Protein AF-A0A8S2UU49-F1 (afdb_monomer_lite)

Organism: NCBI:txid392030

pLDDT: mean 76.0, std 19.34, range [29.19, 94.25]

Structure (mmCIF, N/CA/C/O backbone):
data_AF-A0A8S2UU49-F1
#
_entry.id   AF-A0A8S2UU49-F1
#
loop_
_atom_site.group_PDB
_atom_site.id
_atom_site.type_symbol
_atom_site.label_atom_id
_atom_site.label_alt_id
_atom_site.label_comp_id
_atom_site.label_asym_id
_atom_site.label_entity_id
_atom_site.label_seq_id
_atom_site.pdbx_PDB_ins_code
_atom_site.Cartn_x
_atom_site.Cartn_y
_atom_site.Cartn_z
_atom_site.occupancy
_atom_site.B_iso_or_equiv
_atom_site.auth_seq_id
_atom_site.auth_comp_id
_atom_site.auth_asym_id
_atom_site.auth_atom_id
_atom_site.pdbx_PDB_model_num
ATOM 1 N N . MET A 1 1 ? 30.522 -13.778 -22.007 1.00 51.50 1 MET A N 1
ATOM 2 C CA . MET A 1 1 ? 29.209 -13.663 -21.330 1.00 51.50 1 MET A CA 1
ATOM 3 C C . MET A 1 1 ? 28.031 -14.201 -22.145 1.00 51.50 1 MET A C 1
ATOM 5 O O . MET A 1 1 ? 26.943 -14.249 -21.598 1.00 51.50 1 MET A O 1
ATOM 9 N N . LYS A 1 2 ? 28.196 -14.617 -23.411 1.00 63.28 2 LYS A N 1
ATOM 10 C CA . LYS A 1 2 ? 27.135 -15.301 -24.163 1.00 63.28 2 LYS A CA 1
ATOM 11 C C . LYS A 1 2 ? 27.468 -16.785 -24.223 1.00 63.28 2 LYS A C 1
ATOM 13 O O . LYS A 1 2 ? 28.429 -17.139 -24.900 1.00 63.28 2 LYS A O 1
ATOM 18 N N . ASN A 1 3 ? 26.745 -17.623 -23.494 1.00 71.38 3 ASN A N 1
ATOM 19 C CA . ASN A 1 3 ? 26.887 -19.067 -23.614 1.00 71.38 3 ASN A CA 1
ATOM 20 C C . ASN A 1 3 ? 25.509 -19.690 -23.842 1.00 71.38 3 ASN A C 1
ATOM 22 O O . ASN A 1 3 ? 24.562 -19.441 -23.097 1.00 71.38 3 ASN A O 1
ATOM 26 N N . ALA A 1 4 ? 25.409 -20.521 -24.878 1.00 68.94 4 ALA A N 1
ATOM 27 C CA . ALA A 1 4 ? 24.207 -21.298 -25.156 1.00 68.94 4 ALA A CA 1
ATOM 28 C C . ALA A 1 4 ? 23.895 -22.302 -24.028 1.00 68.94 4 ALA A C 1
ATOM 30 O O . ALA A 1 4 ? 22.755 -22.731 -23.892 1.00 68.94 4 ALA A O 1
ATOM 31 N N . GLN A 1 5 ? 24.882 -22.643 -23.191 1.00 70.62 5 GLN A N 1
ATOM 32 C CA . GLN A 1 5 ? 24.696 -23.488 -22.008 1.00 70.62 5 GLN A CA 1
ATOM 33 C C . GLN A 1 5 ? 23.957 -22.772 -20.860 1.00 70.62 5 GLN A C 1
ATOM 35 O O . GLN A 1 5 ? 23.408 -23.441 -19.991 1.00 70.62 5 GLN A O 1
ATOM 40 N N . ASP A 1 6 ? 23.861 -21.435 -20.878 1.00 81.94 6 ASP A N 1
ATOM 41 C CA . ASP A 1 6 ? 23.194 -20.653 -19.820 1.00 81.94 6 ASP A CA 1
ATOM 42 C C . ASP A 1 6 ? 21.673 -20.515 -20.039 1.00 81.94 6 ASP A C 1
ATOM 44 O O . ASP A 1 6 ? 20.982 -19.822 -19.291 1.00 81.94 6 ASP A O 1
ATOM 48 N N . VAL A 1 7 ? 21.126 -21.192 -21.054 1.00 84.50 7 VAL A N 1
ATOM 49 C CA . VAL A 1 7 ? 19.685 -21.213 -21.353 1.00 84.50 7 VAL A CA 1
ATOM 50 C C . VAL A 1 7 ? 18.862 -21.664 -20.142 1.00 84.50 7 VAL A C 1
ATOM 52 O O . VAL A 1 7 ? 17.838 -21.064 -19.817 1.00 84.50 7 VAL A O 1
ATOM 55 N N . ASP A 1 8 ? 19.325 -22.684 -19.427 1.00 85.81 8 ASP A N 1
ATOM 56 C CA . ASP A 1 8 ? 18.604 -23.183 -18.256 1.00 85.81 8 ASP A CA 1
ATOM 57 C C . ASP A 1 8 ? 18.642 -22.176 -17.099 1.00 85.81 8 ASP A C 1
ATOM 59 O O . ASP A 1 8 ? 17.693 -22.082 -16.319 1.00 85.81 8 ASP A O 1
ATOM 63 N N . GLN A 1 9 ? 19.701 -21.363 -17.013 1.00 87.56 9 GLN A N 1
ATOM 64 C CA . GLN A 1 9 ? 19.808 -20.310 -16.006 1.00 87.56 9 GLN A CA 1
ATOM 65 C C . GLN A 1 9 ? 18.816 -19.181 -16.282 1.00 87.56 9 GLN A C 1
ATOM 67 O O . GLN A 1 9 ? 18.115 -18.761 -15.362 1.00 87.56 9 GLN A O 1
ATOM 72 N N . ILE A 1 10 ? 18.702 -18.718 -17.533 1.00 87.38 10 ILE A N 1
ATOM 73 C CA . ILE A 1 10 ? 17.750 -17.649 -17.865 1.00 87.38 10 ILE A CA 1
ATOM 74 C C . ILE A 1 10 ? 16.299 -18.114 -17.688 1.00 87.38 10 ILE A C 1
ATOM 76 O O . ILE A 1 10 ? 15.476 -17.359 -17.173 1.00 87.38 10 ILE A O 1
ATOM 80 N N . ILE A 1 11 ? 15.996 -19.379 -18.006 1.00 87.81 11 ILE A N 1
ATOM 81 C CA . ILE A 1 11 ? 14.676 -19.976 -17.754 1.00 87.81 11 ILE A CA 1
ATOM 82 C C . ILE A 1 11 ? 14.407 -20.073 -16.250 1.00 87.81 11 ILE A C 1
ATOM 84 O O . ILE A 1 11 ? 13.308 -19.755 -15.796 1.00 87.81 11 ILE A O 1
ATOM 88 N N . ARG A 1 12 ? 15.405 -20.475 -15.453 1.00 88.25 12 ARG A N 1
ATOM 89 C CA . ARG A 1 12 ? 15.277 -20.520 -13.992 1.00 88.25 12 ARG A CA 1
ATOM 90 C C . ARG A 1 12 ? 14.992 -19.137 -13.410 1.00 88.25 12 ARG A C 1
ATOM 92 O O . ARG A 1 12 ? 14.134 -19.027 -12.541 1.00 88.25 12 ARG A O 1
ATOM 99 N N . VAL A 1 13 ? 15.675 -18.098 -13.893 1.00 87.69 13 VAL A N 1
ATOM 100 C CA . VAL A 1 13 ? 15.417 -16.710 -13.479 1.00 87.69 13 VAL A CA 1
ATOM 101 C C . VAL A 1 13 ? 14.004 -16.285 -13.872 1.00 87.69 13 VAL A C 1
ATOM 103 O O . VAL A 1 13 ? 13.291 -15.735 -13.041 1.00 87.69 13 VAL A O 1
ATOM 106 N N . ALA A 1 14 ? 13.569 -16.592 -15.094 1.00 87.94 14 ALA A N 1
ATOM 107 C CA . ALA A 1 14 ? 12.227 -16.264 -15.558 1.00 87.94 14 ALA A CA 1
ATOM 108 C C . ALA A 1 14 ? 11.123 -16.923 -14.719 1.00 87.94 14 ALA A C 1
ATOM 110 O O . ALA A 1 14 ? 10.167 -16.254 -14.345 1.00 87.94 14 ALA A O 1
ATOM 111 N N . ARG A 1 15 ? 11.288 -18.202 -14.356 1.00 87.75 15 ARG A N 1
ATOM 112 C CA . ARG A 1 15 ? 10.374 -18.919 -13.447 1.00 87.75 15 ARG A CA 1
ATOM 113 C C . ARG A 1 15 ? 10.438 -18.419 -12.003 1.00 87.75 15 ARG A C 1
ATOM 115 O O . ARG A 1 15 ? 9.498 -18.623 -11.246 1.00 87.75 15 ARG A O 1
ATOM 122 N N . GLY A 1 16 ? 11.553 -17.808 -11.610 1.00 86.25 16 GLY A N 1
ATOM 123 C CA . GLY A 1 16 ? 11.742 -17.243 -10.276 1.00 86.25 16 GLY A CA 1
ATOM 124 C C . GLY A 1 16 ? 10.978 -15.939 -10.041 1.00 86.25 16 GLY A C 1
ATOM 125 O O . GLY A 1 16 ? 10.843 -15.538 -8.889 1.00 86.25 16 GLY A O 1
ATOM 126 N N . VAL A 1 17 ? 10.479 -15.286 -11.098 1.00 84.56 17 VAL A N 1
ATOM 127 C CA . VAL A 1 17 ? 9.647 -14.080 -10.990 1.00 84.56 17 VAL A CA 1
ATOM 128 C C . VAL A 1 17 ? 8.178 -14.467 -11.220 1.00 84.56 17 VAL A C 1
ATOM 130 O O . VAL A 1 17 ? 7.821 -14.790 -12.355 1.00 84.56 17 VAL A O 1
ATOM 133 N N . PRO A 1 18 ? 7.324 -14.449 -10.177 1.00 81.75 18 PRO A N 1
ATOM 134 C CA . PRO A 1 18 ? 5.919 -14.841 -10.295 1.00 81.75 18 PRO A CA 1
ATOM 135 C C . PRO A 1 18 ? 5.168 -13.974 -11.308 1.00 81.75 18 PRO A C 1
ATOM 137 O O . PRO A 1 18 ? 5.442 -12.779 -11.418 1.00 81.75 18 PRO A O 1
ATOM 140 N N . ASP A 1 19 ? 4.229 -14.581 -12.036 1.00 83.81 19 ASP A N 1
ATOM 141 C CA . ASP A 1 19 ? 3.296 -13.926 -12.971 1.00 83.81 19 ASP A CA 1
ATOM 142 C C . ASP A 1 19 ? 3.939 -13.085 -14.092 1.00 83.81 19 ASP A C 1
ATOM 144 O O . ASP A 1 19 ? 3.253 -12.360 -14.817 1.00 83.81 19 ASP A O 1
ATOM 148 N N . LEU A 1 20 ? 5.261 -13.183 -14.278 1.00 85.94 20 LEU A N 1
ATOM 149 C CA . LEU A 1 20 ? 5.963 -12.396 -15.284 1.00 85.94 20 LEU A CA 1
ATOM 150 C C . LEU A 1 20 ? 5.778 -12.969 -16.690 1.00 85.94 20 LEU A C 1
ATOM 152 O O . LEU A 1 20 ? 5.522 -12.206 -17.625 1.00 85.94 20 LEU A O 1
ATOM 156 N N . LEU A 1 21 ? 5.944 -14.283 -16.852 1.00 87.38 21 LEU A N 1
ATOM 157 C CA . LEU A 1 21 ? 5.838 -14.984 -18.132 1.00 87.38 21 LEU A CA 1
ATOM 158 C C . LEU A 1 21 ? 4.841 -16.141 -18.036 1.00 87.38 21 LEU A C 1
ATOM 160 O O . LEU A 1 21 ? 4.828 -16.865 -17.044 1.00 87.38 21 LEU A O 1
ATOM 164 N N . ILE A 1 22 ? 4.049 -16.331 -19.089 1.00 87.00 22 ILE A N 1
ATOM 165 C CA . ILE A 1 22 ? 3.168 -17.500 -19.249 1.00 87.00 22 ILE A CA 1
ATOM 166 C C . ILE A 1 22 ? 4.007 -18.698 -19.738 1.00 87.00 22 ILE A C 1
ATOM 168 O O . ILE A 1 22 ? 5.040 -18.505 -20.380 1.00 87.00 22 ILE A O 1
ATOM 172 N N . ASP A 1 23 ? 3.578 -19.940 -19.488 1.00 79.81 23 ASP A N 1
ATOM 173 C CA . ASP A 1 23 ? 4.324 -21.153 -19.878 1.00 79.81 23 ASP A CA 1
ATOM 174 C C . ASP A 1 23 ? 4.717 -21.188 -21.365 1.00 79.81 23 ASP A C 1
ATOM 176 O O . ASP A 1 23 ? 5.831 -21.580 -21.706 1.00 79.81 23 ASP A O 1
ATOM 180 N N . ASN A 1 24 ? 3.850 -20.701 -22.257 1.00 84.75 24 ASN A N 1
ATOM 181 C CA . ASN A 1 24 ? 4.165 -20.587 -23.682 1.00 84.75 24 ASN A CA 1
ATOM 182 C C . ASN A 1 24 ? 5.263 -19.541 -23.970 1.00 84.75 24 ASN A C 1
ATOM 184 O O . ASN A 1 24 ? 6.073 -19.739 -24.872 1.00 84.75 24 ASN A O 1
ATOM 188 N N . GLU A 1 25 ? 5.336 -18.449 -23.201 1.00 88.06 25 GLU A N 1
ATOM 189 C CA . GLU A 1 25 ? 6.378 -17.420 -23.300 1.00 88.06 25 GLU A CA 1
ATOM 190 C C . GLU A 1 25 ? 7.753 -17.953 -22.875 1.00 88.06 25 GLU A C 1
ATOM 192 O O . GLU A 1 25 ? 8.766 -17.464 -23.372 1.00 88.06 25 GLU A O 1
ATOM 197 N N . ILE A 1 26 ? 7.823 -18.984 -22.027 1.00 86.69 26 ILE A N 1
ATOM 198 C CA . ILE A 1 26 ? 9.094 -19.601 -21.614 1.00 86.69 26 ILE A CA 1
ATOM 199 C C . ILE A 1 26 ? 9.786 -20.292 -22.799 1.00 86.69 26 ILE A C 1
ATOM 201 O O . ILE A 1 26 ? 11.001 -20.154 -22.973 1.00 86.69 26 ILE A O 1
ATOM 205 N N . ASP A 1 27 ? 9.026 -20.975 -23.655 1.00 85.81 27 ASP A N 1
ATOM 206 C CA . ASP A 1 27 ? 9.570 -21.600 -24.865 1.00 85.81 27 ASP A CA 1
ATOM 207 C C . ASP A 1 27 ? 10.054 -20.546 -25.873 1.00 85.81 27 ASP A C 1
ATOM 209 O O . ASP A 1 27 ? 11.111 -20.699 -26.495 1.00 85.81 27 ASP A O 1
ATOM 213 N N . TYR A 1 28 ? 9.337 -19.423 -25.990 1.00 90.25 28 TYR A N 1
ATOM 214 C CA . TYR A 1 28 ? 9.780 -18.289 -26.806 1.00 90.25 28 TYR A CA 1
ATOM 215 C C . TYR A 1 28 ? 11.042 -17.628 -26.240 1.00 90.25 28 TYR A C 1
ATOM 217 O O . TYR A 1 28 ? 11.968 -17.349 -27.003 1.00 90.25 28 TYR A O 1
ATOM 225 N N . LEU A 1 29 ? 11.137 -17.452 -24.917 1.00 90.94 29 LEU A N 1
ATOM 226 C CA . LEU A 1 29 ? 12.326 -16.915 -24.247 1.00 90.94 29 LEU A CA 1
ATOM 227 C C . LEU A 1 29 ? 13.567 -17.755 -24.554 1.00 90.94 29 LEU A C 1
ATOM 229 O O . LEU A 1 29 ? 14.635 -17.204 -24.823 1.00 90.94 29 LEU A O 1
ATOM 233 N N . ARG A 1 30 ? 13.427 -19.085 -24.539 1.00 89.06 30 ARG A N 1
ATOM 234 C CA . ARG A 1 30 ? 14.512 -20.012 -24.874 1.00 89.06 30 ARG A CA 1
ATOM 235 C C . ARG A 1 30 ? 15.074 -19.730 -26.267 1.00 89.06 30 ARG A C 1
ATOM 237 O O . ARG A 1 30 ? 16.287 -19.601 -26.438 1.00 89.06 30 ARG A O 1
ATOM 244 N N . ASN A 1 31 ? 14.185 -19.606 -27.248 1.00 89.62 31 ASN A N 1
ATOM 245 C CA . ASN A 1 31 ? 14.551 -19.350 -28.639 1.00 89.62 31 ASN A CA 1
ATOM 246 C C . ASN A 1 31 ? 15.155 -17.950 -28.818 1.00 89.62 31 ASN A C 1
ATOM 248 O O . ASN A 1 31 ? 16.172 -17.799 -29.497 1.00 89.62 31 ASN A O 1
ATOM 252 N N . GLU A 1 32 ? 14.579 -16.935 -28.169 1.00 91.44 32 GLU A N 1
ATOM 253 C CA . GLU A 1 32 ? 15.104 -15.567 -28.184 1.00 91.44 32 GLU A CA 1
ATOM 254 C C . GLU A 1 32 ? 16.504 -15.477 -27.563 1.00 91.44 32 GLU A C 1
ATOM 256 O O . GLU A 1 32 ? 17.373 -14.805 -28.117 1.00 91.44 32 GLU A O 1
ATOM 261 N N . TRP A 1 33 ? 16.759 -16.180 -26.455 1.00 90.25 33 TRP A N 1
ATOM 262 C CA . TRP A 1 33 ? 18.072 -16.203 -25.806 1.00 90.25 33 TRP A CA 1
ATOM 263 C C . TRP A 1 33 ? 19.146 -16.833 -26.695 1.00 90.25 33 TRP A C 1
ATOM 265 O O . TRP A 1 33 ? 20.249 -16.296 -26.818 1.00 90.25 33 TRP A O 1
ATOM 275 N N . LEU A 1 34 ? 18.821 -17.950 -27.351 1.00 89.50 34 LEU A N 1
ATOM 276 C CA . LEU A 1 34 ? 19.722 -18.600 -28.302 1.00 89.50 34 LEU A CA 1
ATOM 277 C C . LEU A 1 34 ? 20.025 -17.688 -29.498 1.00 89.50 34 LEU A C 1
ATOM 279 O O . LEU A 1 34 ? 21.190 -17.527 -29.863 1.00 89.50 34 LEU A O 1
ATOM 283 N N . ALA A 1 35 ? 19.005 -17.033 -30.057 1.00 88.44 35 ALA A N 1
ATOM 284 C CA . ALA A 1 35 ? 19.185 -16.060 -31.133 1.00 88.44 35 ALA A CA 1
ATOM 285 C C . ALA A 1 35 ? 20.061 -14.873 -30.687 1.00 88.44 35 ALA A C 1
ATOM 287 O O . ALA A 1 35 ? 20.999 -14.487 -31.385 1.00 88.44 35 ALA A O 1
ATOM 288 N N . TYR A 1 36 ? 19.836 -14.355 -29.479 1.00 89.56 36 TYR A N 1
ATOM 289 C CA . TYR A 1 36 ? 20.650 -13.295 -28.889 1.00 89.56 36 TYR A CA 1
ATOM 290 C C . TYR A 1 36 ? 22.113 -13.715 -28.655 1.00 89.56 36 TYR A C 1
ATOM 292 O O . TYR A 1 36 ? 23.025 -12.894 -28.811 1.00 89.56 36 TYR A O 1
ATOM 300 N N . CYS A 1 37 ? 22.374 -14.985 -28.321 1.00 86.50 37 CYS A N 1
ATOM 301 C CA . CYS A 1 37 ? 23.737 -15.498 -28.158 1.00 86.50 37 CYS A CA 1
ATOM 302 C C . CYS A 1 37 ? 24.545 -15.441 -29.462 1.00 86.50 37 CYS A C 1
ATOM 304 O O . CYS A 1 37 ? 25.752 -15.208 -29.416 1.00 86.50 37 CYS A O 1
ATOM 306 N N . ILE A 1 38 ? 23.879 -15.607 -30.605 1.00 87.00 38 ILE A N 1
ATOM 307 C CA . ILE A 1 38 ? 24.497 -15.574 -31.938 1.00 87.00 38 ILE A CA 1
ATOM 308 C C . ILE A 1 38 ? 24.592 -14.135 -32.476 1.00 87.00 38 ILE A C 1
ATOM 310 O O . ILE A 1 38 ? 25.427 -13.849 -33.331 1.00 87.00 38 ILE A O 1
ATOM 314 N N . GLU A 1 39 ? 23.783 -13.206 -31.955 1.00 86.44 39 GLU A N 1
ATOM 315 C CA . GLU A 1 39 ? 23.777 -11.813 -32.403 1.00 86.44 39 GLU A CA 1
ATOM 316 C C . GLU A 1 39 ? 25.165 -11.162 -32.284 1.00 86.44 39 GLU A C 1
ATOM 318 O O . GLU A 1 39 ? 25.781 -11.149 -31.210 1.00 86.44 39 GLU A O 1
ATOM 323 N N . VAL A 1 40 ? 25.635 -10.554 -33.373 1.00 86.56 40 VAL A N 1
ATOM 324 C CA . VAL A 1 40 ? 26.858 -9.747 -33.364 1.00 86.56 40 VAL A CA 1
ATOM 325 C C . VAL A 1 40 ? 26.543 -8.404 -32.715 1.00 86.56 40 VAL A C 1
ATOM 327 O O . VAL A 1 40 ? 25.715 -7.642 -33.206 1.00 86.56 40 VAL A O 1
ATOM 330 N N . ILE A 1 41 ? 27.194 -8.127 -31.588 1.00 85.81 41 ILE A N 1
ATOM 331 C CA . ILE A 1 41 ? 26.987 -6.899 -30.818 1.00 85.81 41 ILE A CA 1
ATOM 332 C C . ILE A 1 41 ? 28.125 -5.929 -31.087 1.00 85.81 41 ILE A C 1
ATOM 334 O O . ILE A 1 41 ? 29.291 -6.323 -31.058 1.00 85.81 41 ILE A O 1
ATOM 338 N N . ASP A 1 42 ? 27.781 -4.658 -31.290 1.00 87.81 42 ASP A N 1
ATOM 339 C CA . ASP A 1 42 ? 28.763 -3.588 -31.425 1.00 87.81 42 ASP A CA 1
ATOM 340 C C . ASP A 1 42 ? 29.548 -3.418 -30.104 1.00 87.81 42 ASP A C 1
ATOM 342 O O . ASP A 1 42 ? 28.947 -3.110 -29.066 1.00 87.81 42 ASP A O 1
ATOM 346 N N . PRO A 1 43 ? 30.888 -3.574 -30.112 1.00 85.94 43 PRO A N 1
ATOM 347 C CA . PRO A 1 43 ? 31.725 -3.357 -28.933 1.00 85.94 43 PRO A CA 1
ATOM 348 C C . PRO A 1 43 ? 31.538 -1.978 -28.280 1.00 85.94 43 PRO A C 1
ATOM 350 O O . PRO A 1 43 ? 31.732 -1.845 -27.069 1.00 85.94 43 PRO A O 1
ATOM 353 N N . LYS A 1 44 ? 31.108 -0.963 -29.044 1.00 88.50 44 LYS A N 1
ATOM 354 C CA . LYS A 1 44 ? 30.812 0.391 -28.544 1.00 88.50 44 LYS A CA 1
ATOM 355 C C . LYS A 1 44 ? 29.649 0.429 -27.556 1.00 88.50 44 LYS A C 1
ATOM 357 O O . LYS A 1 44 ? 29.530 1.377 -26.791 1.00 88.50 44 LYS A O 1
ATOM 362 N N . TRP A 1 45 ? 28.775 -0.578 -27.548 1.00 89.38 45 TRP A N 1
ATOM 363 C CA . TRP A 1 45 ? 27.682 -0.647 -26.571 1.00 89.38 45 TRP A CA 1
ATOM 364 C C . TRP A 1 45 ? 28.164 -1.082 -25.186 1.00 89.38 45 TRP A C 1
ATOM 366 O O . TRP A 1 45 ? 27.446 -0.905 -24.203 1.00 89.38 45 TRP A O 1
ATOM 376 N N . ILE A 1 46 ? 29.372 -1.645 -25.112 1.00 87.25 46 ILE A N 1
ATOM 377 C CA . ILE A 1 46 ? 29.977 -2.182 -23.893 1.00 87.25 46 ILE A CA 1
ATOM 378 C C . ILE A 1 46 ? 31.086 -1.245 -23.410 1.00 87.25 46 ILE A C 1
ATOM 380 O O . ILE A 1 46 ? 31.095 -0.844 -22.246 1.00 87.25 46 ILE A O 1
ATOM 384 N N . ILE A 1 47 ? 32.007 -0.871 -24.301 1.00 90.06 47 ILE A N 1
ATOM 385 C CA . ILE A 1 47 ? 33.184 -0.064 -23.972 1.00 90.06 47 ILE A CA 1
ATOM 386 C C . ILE A 1 47 ? 32.904 1.399 -24.304 1.00 90.06 47 ILE A C 1
ATOM 388 O O . ILE A 1 47 ? 32.698 1.753 -25.461 1.00 90.06 47 ILE A O 1
ATOM 392 N N . LYS A 1 48 ? 32.943 2.249 -23.275 1.00 88.44 48 LYS A N 1
ATOM 393 C CA . LYS A 1 48 ? 32.750 3.698 -23.390 1.00 88.44 48 LYS A CA 1
ATOM 394 C C . LYS A 1 48 ? 34.022 4.404 -23.841 1.00 88.44 48 LYS A C 1
ATOM 396 O O . LYS A 1 48 ? 33.978 5.280 -24.698 1.00 88.44 48 LYS A O 1
ATOM 401 N N . ASN A 1 49 ? 35.150 4.061 -23.231 1.00 85.75 49 ASN A N 1
ATOM 402 C CA . ASN A 1 49 ? 36.448 4.631 -23.567 1.00 85.75 49 ASN A CA 1
ATOM 403 C C . ASN A 1 49 ? 37.546 3.642 -23.180 1.00 85.75 49 ASN A C 1
ATOM 405 O O . ASN A 1 49 ? 37.462 3.006 -22.127 1.00 85.75 49 ASN A O 1
ATOM 409 N N . LYS A 1 50 ? 38.561 3.538 -24.031 1.00 86.94 50 LYS A N 1
ATOM 410 C CA . LYS A 1 50 ? 39.762 2.744 -23.809 1.00 86.94 50 LYS A CA 1
ATOM 411 C C . LYS A 1 50 ? 40.949 3.692 -23.907 1.00 86.94 50 LYS A C 1
ATOM 413 O O . LYS A 1 50 ? 41.249 4.190 -24.988 1.00 86.94 50 LYS A O 1
ATOM 418 N N . GLN A 1 51 ? 41.582 3.959 -22.773 1.00 84.31 51 GLN A N 1
ATOM 419 C CA . GLN A 1 51 ? 42.776 4.794 -22.686 1.00 84.31 51 GLN A CA 1
ATOM 420 C C . GLN A 1 51 ? 43.979 3.927 -22.345 1.00 84.31 51 GLN A C 1
ATOM 422 O O . GLN A 1 51 ? 43.840 2.875 -21.727 1.00 84.31 51 GLN A O 1
ATOM 427 N N . THR A 1 52 ? 45.156 4.344 -22.792 1.00 84.62 52 THR A N 1
ATOM 428 C CA . THR A 1 52 ? 46.421 3.707 -22.430 1.00 84.62 52 THR A CA 1
ATOM 429 C C . THR A 1 52 ? 47.246 4.736 -21.691 1.00 84.62 52 THR A C 1
ATOM 431 O O . THR A 1 52 ? 47.504 5.816 -22.221 1.00 84.62 52 THR A O 1
ATOM 434 N N . ASP A 1 53 ? 47.615 4.407 -20.463 1.00 83.38 53 ASP A N 1
ATOM 435 C CA . ASP A 1 53 ? 48.416 5.282 -19.624 1.00 83.38 53 ASP A CA 1
ATOM 436 C C . ASP A 1 53 ? 49.854 5.364 -20.138 1.00 83.38 53 ASP A C 1
ATOM 438 O O . ASP A 1 53 ? 50.334 4.500 -20.876 1.00 83.38 53 ASP A O 1
ATOM 442 N N . SER A 1 54 ? 50.587 6.372 -19.667 1.00 80.06 54 SER A N 1
ATOM 443 C CA . SER A 1 54 ? 52.011 6.590 -19.955 1.00 80.06 54 SER A CA 1
ATOM 444 C C . SER A 1 54 ? 52.900 5.380 -19.623 1.00 80.06 54 SER A C 1
ATOM 446 O O . SER A 1 54 ? 54.018 5.279 -20.118 1.00 80.06 54 SER A O 1
ATOM 448 N N . SER A 1 55 ? 52.413 4.468 -18.776 1.00 79.94 55 SER A N 1
ATOM 449 C CA . SER A 1 55 ? 53.080 3.223 -18.372 1.00 79.94 55 SER A CA 1
ATOM 450 C C . SER A 1 55 ? 52.655 1.994 -19.191 1.00 79.94 55 SER A C 1
ATOM 452 O O . SER A 1 55 ? 53.066 0.886 -18.862 1.00 79.94 55 SER A O 1
ATOM 454 N N . GLY A 1 56 ? 51.817 2.160 -20.220 1.00 80.44 56 GLY A N 1
ATOM 455 C CA . GLY A 1 56 ? 51.323 1.071 -21.070 1.00 80.44 56 GLY A CA 1
ATOM 456 C C . GLY A 1 56 ? 50.133 0.286 -20.502 1.00 80.44 56 GLY A C 1
ATOM 457 O O . GLY A 1 56 ? 49.712 -0.692 -21.114 1.00 80.44 56 GLY A O 1
ATOM 458 N N . HIS A 1 57 ? 49.572 0.696 -19.359 1.00 81.25 57 HIS A N 1
ATOM 459 C CA . HIS A 1 57 ? 48.387 0.057 -18.782 1.00 81.25 57 HIS A CA 1
ATOM 460 C C . HIS A 1 57 ? 47.108 0.537 -19.475 1.00 81.25 57 HIS A C 1
ATOM 462 O O . HIS A 1 57 ? 46.887 1.736 -19.642 1.00 81.25 57 HIS A O 1
ATOM 468 N N . GLU A 1 58 ? 46.256 -0.405 -19.882 1.00 85.38 58 GLU A N 1
ATOM 469 C CA . GLU A 1 58 ? 44.974 -0.097 -20.511 1.00 85.38 58 GLU A CA 1
ATOM 470 C C . GLU A 1 58 ? 43.887 0.151 -19.456 1.00 85.38 58 GLU A C 1
ATOM 472 O O . GLU A 1 58 ? 43.501 -0.747 -18.708 1.00 85.38 58 GLU A O 1
ATOM 477 N N . HIS A 1 59 ? 43.333 1.359 -19.452 1.00 84.50 59 HIS A N 1
ATOM 478 C CA . HIS A 1 59 ? 42.167 1.725 -18.660 1.00 84.50 59 HIS A CA 1
ATOM 479 C C . HIS A 1 59 ? 40.911 1.662 -19.528 1.00 84.50 59 HIS A C 1
ATOM 481 O O . HIS A 1 59 ? 40.686 2.492 -20.414 1.00 84.50 59 HIS A O 1
ATOM 487 N N . ILE A 1 60 ? 40.075 0.653 -19.270 1.00 88.44 60 ILE A N 1
ATOM 488 C CA . ILE A 1 60 ? 38.795 0.456 -19.955 1.00 88.44 60 ILE A CA 1
ATOM 489 C C . ILE A 1 60 ? 37.674 0.975 -19.060 1.00 88.44 60 ILE A C 1
ATOM 491 O O . ILE A 1 60 ? 37.468 0.499 -17.946 1.00 88.44 60 ILE A O 1
ATOM 495 N N . THR A 1 61 ? 36.911 1.931 -19.577 1.00 88.19 61 THR A N 1
ATOM 496 C CA . THR A 1 61 ? 35.663 2.383 -18.961 1.00 88.19 61 THR A CA 1
ATOM 497 C C . THR A 1 61 ? 34.484 1.763 -19.699 1.00 88.19 61 THR A C 1
ATOM 499 O O . THR A 1 61 ? 34.408 1.810 -20.930 1.00 88.19 61 THR A O 1
ATOM 502 N N . TYR A 1 62 ? 33.558 1.178 -18.946 1.00 90.75 62 TYR A N 1
ATOM 503 C CA . TYR A 1 62 ? 32.378 0.510 -19.487 1.00 90.75 62 TYR A CA 1
ATOM 504 C C . TYR A 1 62 ? 31.154 1.427 -19.450 1.00 90.75 62 TYR A C 1
ATOM 506 O O . TYR A 1 62 ? 31.040 2.320 -18.604 1.00 90.75 62 TYR A O 1
ATOM 514 N N . HIS A 1 63 ? 30.222 1.206 -20.371 1.00 89.81 63 HIS A N 1
ATOM 515 C CA . HIS A 1 63 ? 28.886 1.782 -20.268 1.00 89.81 63 HIS A CA 1
ATOM 516 C C . HIS A 1 63 ? 28.109 1.150 -19.106 1.00 89.81 63 HIS A C 1
ATOM 518 O O . HIS A 1 63 ? 28.372 0.017 -18.703 1.00 89.81 63 HIS A O 1
ATOM 524 N N . ARG A 1 64 ? 27.116 1.877 -18.575 1.00 87.06 64 ARG A N 1
ATOM 525 C CA . ARG A 1 64 ? 26.169 1.281 -17.628 1.00 87.06 64 ARG A CA 1
ATOM 526 C C . ARG A 1 64 ? 25.380 0.155 -18.306 1.00 87.06 64 ARG A C 1
ATOM 528 O O . ARG A 1 64 ? 25.084 0.231 -19.499 1.00 87.06 64 ARG A O 1
ATOM 535 N N . ILE A 1 65 ? 24.989 -0.856 -17.533 1.00 88.69 65 ILE A N 1
ATOM 536 C CA . ILE A 1 65 ? 24.282 -2.042 -18.041 1.00 88.69 65 ILE A CA 1
ATOM 537 C C . ILE A 1 65 ? 22.950 -1.704 -18.735 1.00 88.69 65 ILE A C 1
ATOM 539 O O . ILE A 1 65 ? 22.585 -2.342 -19.721 1.00 88.69 65 ILE A O 1
ATOM 543 N N . ASP A 1 66 ? 22.252 -0.659 -18.286 1.00 88.75 66 ASP A N 1
ATOM 544 C CA . ASP A 1 66 ? 21.012 -0.175 -18.895 1.00 88.75 66 ASP A CA 1
ATOM 545 C C . ASP A 1 66 ? 21.239 0.425 -20.288 1.00 88.75 66 ASP A C 1
ATOM 547 O O . ASP A 1 66 ? 20.409 0.241 -21.175 1.00 88.75 66 ASP A O 1
ATOM 551 N N . PHE A 1 67 ? 22.383 1.073 -20.530 1.00 90.25 67 PHE A N 1
ATOM 552 C CA . PHE A 1 67 ? 22.732 1.580 -21.859 1.00 90.25 67 PHE A CA 1
ATOM 553 C C . PHE A 1 67 ? 22.886 0.436 -22.864 1.00 90.25 67 PHE A C 1
ATOM 555 O O . PHE A 1 67 ? 22.350 0.500 -23.970 1.00 90.25 67 PHE A O 1
ATOM 562 N N . TYR A 1 68 ? 23.578 -0.629 -22.464 1.00 91.69 68 TYR A N 1
ATOM 563 C CA . TYR A 1 68 ? 23.749 -1.824 -23.281 1.00 91.69 68 TYR A CA 1
ATOM 564 C C . TYR A 1 68 ? 22.398 -2.448 -23.659 1.00 91.69 68 TYR A C 1
ATOM 566 O O . TYR A 1 68 ? 22.081 -2.588 -24.842 1.00 91.69 68 TYR A O 1
ATOM 574 N N . TRP A 1 69 ? 21.562 -2.757 -22.663 1.00 92.06 69 TRP A N 1
ATOM 575 C CA . TRP A 1 69 ? 20.275 -3.413 -22.899 1.00 92.06 69 TRP A CA 1
ATOM 576 C C . TRP A 1 69 ? 19.288 -2.527 -23.655 1.00 92.06 69 TRP A C 1
ATOM 578 O O . TRP A 1 69 ? 18.577 -3.024 -24.524 1.00 92.06 69 TRP A O 1
ATOM 588 N N . ASN A 1 70 ? 19.308 -1.211 -23.435 1.00 91.88 70 ASN A N 1
ATOM 589 C CA . ASN A 1 70 ? 18.498 -0.277 -24.217 1.00 91.88 70 ASN A CA 1
ATOM 590 C C . ASN A 1 70 ? 18.827 -0.305 -25.715 1.00 91.88 70 ASN A C 1
ATOM 592 O O . ASN A 1 70 ? 17.935 -0.059 -26.524 1.00 91.88 70 ASN A O 1
ATOM 596 N N . ASN A 1 71 ? 20.070 -0.602 -26.105 1.00 91.44 71 ASN A N 1
ATOM 597 C CA . ASN A 1 71 ? 20.413 -0.784 -27.516 1.00 91.44 71 ASN A CA 1
ATOM 598 C C . ASN A 1 71 ? 19.918 -2.133 -28.052 1.00 91.44 71 ASN A C 1
ATOM 600 O O . ASN A 1 71 ? 19.376 -2.179 -29.153 1.00 91.44 71 ASN A O 1
ATOM 604 N N . ILE A 1 72 ? 19.988 -3.200 -27.250 1.00 90.44 72 ILE A N 1
ATOM 605 C CA . ILE A 1 72 ? 19.417 -4.510 -27.606 1.00 90.44 72 ILE A CA 1
ATOM 606 C C . ILE A 1 72 ? 17.900 -4.429 -27.804 1.00 90.44 72 ILE A C 1
ATOM 608 O O . ILE A 1 72 ? 17.376 -4.964 -28.779 1.00 90.44 72 ILE A O 1
ATOM 612 N N . PHE A 1 73 ? 17.192 -3.698 -26.941 1.00 91.00 73 PHE A N 1
ATOM 613 C CA . PHE A 1 73 ? 15.738 -3.524 -27.033 1.00 91.00 73 PHE A CA 1
ATOM 614 C C . PHE A 1 73 ? 15.294 -2.761 -28.287 1.00 91.00 73 PHE A C 1
ATOM 616 O O . PHE A 1 73 ? 14.143 -2.882 -28.701 1.00 91.00 73 PHE A O 1
ATOM 623 N N . LYS A 1 74 ? 16.189 -1.971 -28.893 1.00 90.88 74 LYS A N 1
ATOM 624 C CA . LYS A 1 74 ? 15.923 -1.232 -30.136 1.00 90.88 74 LYS A CA 1
ATOM 625 C C . LYS A 1 74 ? 16.116 -2.081 -31.390 1.00 90.88 74 LYS A C 1
ATOM 627 O O . LYS A 1 74 ? 15.743 -1.632 -32.473 1.00 90.88 74 LYS A O 1
ATOM 632 N N . ILE A 1 75 ? 16.689 -3.281 -31.276 1.00 89.62 75 ILE A N 1
ATOM 633 C CA . ILE A 1 75 ? 16.857 -4.171 -32.424 1.00 89.62 75 ILE A CA 1
ATOM 634 C C . ILE A 1 75 ? 15.475 -4.641 -32.878 1.00 89.62 75 ILE A C 1
ATOM 636 O O . ILE A 1 75 ? 14.712 -5.247 -32.120 1.00 89.62 75 ILE A O 1
ATOM 640 N N . THR A 1 76 ? 15.161 -4.365 -34.139 1.00 90.81 76 THR A N 1
ATOM 641 C CA . THR A 1 76 ? 13.887 -4.720 -34.761 1.00 90.81 76 THR A CA 1
ATOM 642 C C . THR A 1 76 ? 14.089 -5.734 -35.880 1.00 90.81 76 THR A C 1
ATOM 644 O O . THR A 1 76 ? 15.137 -5.795 -36.522 1.00 90.81 76 THR A O 1
ATOM 647 N N . THR A 1 77 ? 13.083 -6.578 -36.090 1.00 86.69 77 THR A N 1
ATOM 648 C CA . THR A 1 77 ? 12.987 -7.450 -37.264 1.00 86.69 77 THR A CA 1
ATOM 649 C C . THR A 1 77 ? 12.683 -6.603 -38.507 1.00 86.69 77 THR A C 1
ATOM 651 O O . THR A 1 77 ? 12.233 -5.465 -38.392 1.00 86.69 77 THR A O 1
ATOM 654 N N . THR A 1 78 ? 12.829 -7.169 -39.707 1.00 84.62 78 THR A N 1
ATOM 655 C CA . THR A 1 78 ? 12.487 -6.526 -40.996 1.00 84.62 78 THR A CA 1
ATOM 656 C C . THR A 1 78 ? 11.084 -5.912 -41.042 1.00 84.62 78 THR A C 1
ATOM 658 O O . THR A 1 78 ? 10.843 -4.973 -41.790 1.00 84.62 78 THR A O 1
ATOM 661 N N . ASN A 1 79 ? 10.167 -6.414 -40.213 1.00 84.88 79 ASN A N 1
ATOM 662 C CA . ASN A 1 79 ? 8.779 -5.961 -40.129 1.00 84.88 79 ASN A CA 1
ATOM 663 C C . ASN A 1 79 ? 8.569 -4.844 -39.082 1.00 84.88 79 ASN A C 1
ATOM 665 O O . ASN A 1 79 ? 7.433 -4.572 -38.703 1.00 84.88 79 ASN A O 1
ATOM 669 N N . GLY A 1 80 ? 9.642 -4.258 -38.537 1.00 85.44 80 GLY A N 1
ATOM 670 C CA . GLY A 1 80 ? 9.593 -3.180 -37.538 1.00 85.44 80 GLY A CA 1
ATOM 671 C C . GLY A 1 80 ? 9.173 -3.609 -36.126 1.00 85.44 80 GLY A C 1
ATOM 672 O O . GLY A 1 80 ? 9.039 -2.768 -35.241 1.00 85.44 80 GLY A O 1
ATOM 673 N N . ARG A 1 81 ? 8.966 -4.909 -35.886 1.00 87.81 81 ARG A N 1
ATOM 674 C CA . ARG A 1 81 ? 8.646 -5.461 -34.559 1.00 87.81 81 ARG A CA 1
ATOM 675 C C . ARG A 1 81 ? 9.918 -5.650 -33.725 1.00 87.81 81 ARG A C 1
ATOM 677 O O . ARG A 1 81 ? 10.969 -5.903 -34.316 1.00 87.81 81 ARG A O 1
ATOM 684 N N . PRO A 1 82 ? 9.852 -5.557 -32.383 1.00 89.38 82 PRO A N 1
ATOM 685 C CA . PRO A 1 82 ? 11.000 -5.856 -31.532 1.00 89.38 82 PRO A CA 1
ATOM 686 C C . PRO A 1 82 ? 11.469 -7.290 -31.784 1.00 89.38 82 PRO A C 1
ATOM 688 O O . PRO A 1 82 ? 10.650 -8.205 -31.844 1.00 89.38 82 PRO A O 1
ATOM 691 N N . LYS A 1 83 ? 12.781 -7.477 -31.939 1.00 90.62 83 LYS A N 1
ATOM 692 C CA . LYS A 1 83 ? 13.367 -8.787 -32.258 1.00 90.62 83 LYS A CA 1
ATOM 693 C C . LYS A 1 83 ? 13.317 -9.761 -31.074 1.00 90.62 83 LYS A C 1
ATOM 695 O O . LYS A 1 83 ? 13.239 -10.964 -31.291 1.00 90.62 83 LYS A O 1
ATOM 700 N N . TYR A 1 84 ? 13.339 -9.229 -29.850 1.00 92.31 84 TYR A N 1
ATOM 701 C CA . TYR A 1 84 ? 13.385 -10.000 -28.603 1.00 92.31 84 TYR A CA 1
ATOM 702 C C . TYR A 1 84 ? 12.331 -9.517 -27.586 1.00 92.31 84 TYR A C 1
ATOM 704 O O . TYR A 1 84 ? 12.691 -8.913 -26.569 1.00 92.31 84 TYR A O 1
ATOM 712 N N . PRO A 1 85 ? 11.024 -9.647 -27.874 1.00 91.75 85 PRO A N 1
ATOM 713 C CA . PRO A 1 85 ? 9.969 -9.119 -27.011 1.00 91.75 85 PRO A CA 1
ATOM 714 C C . PRO A 1 85 ? 9.948 -9.760 -25.617 1.00 91.75 85 PRO A C 1
ATOM 716 O O . PRO A 1 85 ? 9.853 -9.030 -24.624 1.00 91.75 85 PRO A O 1
ATOM 719 N N . VAL A 1 86 ? 10.075 -11.086 -25.518 1.00 92.44 86 VAL A N 1
ATOM 720 C CA . VAL A 1 86 ? 9.978 -11.802 -24.235 1.00 92.44 86 VAL A CA 1
ATOM 721 C C . VAL A 1 86 ? 11.228 -11.569 -23.390 1.00 92.44 86 VAL A C 1
ATOM 723 O O . VAL A 1 86 ? 11.137 -11.259 -22.200 1.00 92.44 86 VAL A O 1
ATOM 726 N N . LEU A 1 87 ? 12.407 -11.611 -24.009 1.00 91.25 87 LEU A N 1
ATOM 727 C CA . LEU A 1 87 ? 13.667 -11.297 -23.342 1.00 91.25 87 LEU A CA 1
ATOM 728 C C . LEU A 1 87 ? 13.697 -9.840 -22.863 1.00 91.25 87 LEU A C 1
ATOM 730 O O . LEU A 1 87 ? 14.137 -9.566 -21.750 1.00 91.25 87 LEU A O 1
ATOM 734 N N . THR A 1 88 ? 13.183 -8.900 -23.663 1.00 92.44 88 THR A N 1
ATOM 735 C CA . THR A 1 88 ? 13.077 -7.489 -23.257 1.00 92.44 88 THR A CA 1
ATOM 736 C C . THR A 1 88 ? 12.201 -7.333 -22.020 1.00 92.44 88 THR A C 1
ATOM 738 O O . THR A 1 88 ? 12.574 -6.615 -21.092 1.00 92.44 88 THR A O 1
ATOM 741 N N . LYS A 1 89 ? 11.049 -8.013 -21.989 1.00 91.31 89 LYS A N 1
ATOM 742 C CA . LYS A 1 89 ? 10.142 -8.028 -20.835 1.00 91.31 89 LYS A CA 1
ATOM 743 C C . LYS A 1 89 ? 10.862 -8.551 -19.591 1.00 91.31 89 LYS A C 1
ATOM 745 O O . LYS A 1 89 ? 10.840 -7.880 -18.5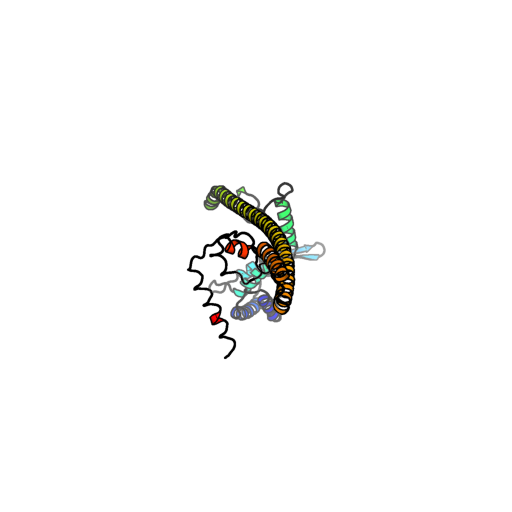61 1.00 91.31 89 LYS A O 1
ATOM 750 N N . LEU A 1 90 ? 11.561 -9.681 -19.699 1.00 91.56 90 LEU A N 1
ATOM 751 C CA . LEU A 1 90 ? 12.301 -10.278 -18.586 1.00 91.56 90 LEU A CA 1
ATOM 752 C C . LEU A 1 90 ? 13.403 -9.354 -18.052 1.00 91.56 90 LEU A C 1
ATOM 754 O O . LEU A 1 90 ? 13.426 -9.028 -16.866 1.00 91.56 90 LEU A O 1
ATOM 758 N N . ILE A 1 91 ? 14.296 -8.892 -18.928 1.00 91.06 91 ILE A N 1
ATOM 759 C CA . ILE A 1 91 ? 15.461 -8.103 -18.520 1.00 91.06 91 ILE A CA 1
ATOM 760 C C . ILE A 1 91 ? 15.050 -6.750 -17.939 1.00 91.06 91 ILE A C 1
ATOM 762 O O . ILE A 1 91 ? 15.637 -6.321 -16.950 1.00 91.06 91 ILE A O 1
ATOM 766 N N . LYS A 1 92 ? 14.025 -6.084 -18.491 1.00 90.31 92 LYS A N 1
ATOM 767 C CA . LYS A 1 92 ? 13.514 -4.834 -17.906 1.00 90.31 92 LYS A CA 1
ATOM 768 C C . LYS A 1 92 ? 13.082 -5.024 -16.457 1.00 90.31 92 LYS A C 1
ATOM 770 O O . LYS A 1 92 ? 13.421 -4.190 -15.630 1.00 90.31 92 LYS A O 1
ATOM 775 N N . ASN A 1 93 ? 12.385 -6.116 -16.150 1.00 89.12 93 ASN A N 1
ATOM 776 C CA . ASN A 1 93 ? 11.950 -6.399 -14.784 1.00 89.12 93 ASN A CA 1
ATOM 777 C C . ASN A 1 93 ? 13.136 -6.703 -13.865 1.00 89.12 93 ASN A C 1
ATOM 779 O O . ASN A 1 93 ? 13.214 -6.139 -12.781 1.00 89.12 93 ASN A O 1
ATOM 783 N N . ILE A 1 94 ? 14.108 -7.497 -14.326 1.00 88.25 94 ILE A N 1
ATOM 784 C CA . ILE A 1 94 ? 15.328 -7.786 -13.555 1.00 88.25 94 ILE A CA 1
ATOM 785 C C . ILE A 1 94 ? 16.107 -6.503 -13.236 1.00 88.25 94 ILE A C 1
ATOM 787 O O . ILE A 1 94 ? 16.572 -6.338 -12.114 1.00 88.25 94 ILE A O 1
ATOM 791 N N . LEU A 1 95 ? 16.229 -5.578 -14.193 1.00 87.00 95 LEU A N 1
ATOM 792 C CA . LEU A 1 95 ? 16.959 -4.317 -14.008 1.00 87.00 95 LEU A CA 1
ATOM 793 C C . LEU A 1 95 ? 16.251 -3.316 -13.075 1.00 87.00 95 LEU A C 1
ATOM 795 O O . LEU A 1 95 ? 16.870 -2.330 -12.682 1.00 87.00 95 LEU A O 1
ATOM 799 N N . ILE A 1 96 ? 14.975 -3.539 -12.742 1.00 83.19 96 ILE A N 1
ATOM 800 C CA . ILE A 1 96 ? 14.212 -2.716 -11.787 1.00 83.19 96 ILE A CA 1
ATOM 801 C C . ILE A 1 96 ? 14.341 -3.263 -10.357 1.00 83.19 96 ILE A C 1
ATOM 803 O O . ILE A 1 96 ? 14.120 -2.525 -9.396 1.00 83.19 96 ILE A O 1
ATOM 807 N N . ILE A 1 97 ? 14.728 -4.533 -10.190 1.00 81.00 97 ILE A N 1
ATOM 808 C CA . ILE A 1 97 ? 14.965 -5.109 -8.866 1.00 81.00 97 ILE A CA 1
ATOM 809 C C . ILE A 1 97 ? 16.167 -4.390 -8.251 1.00 81.00 97 ILE A C 1
ATOM 811 O O . ILE A 1 97 ? 17.288 -4.480 -8.754 1.00 81.00 97 ILE A O 1
ATOM 815 N N . SER A 1 98 ? 15.920 -3.665 -7.160 1.00 71.69 98 SER A N 1
ATOM 816 C CA . SER A 1 98 ? 16.964 -2.983 -6.400 1.00 71.69 98 SER A CA 1
ATOM 817 C C . SER A 1 98 ? 18.081 -3.964 -6.030 1.00 71.69 98 SER A C 1
ATOM 819 O O . SER A 1 98 ? 17.831 -5.064 -5.535 1.00 71.69 98 SER A O 1
ATOM 821 N N . HIS A 1 99 ? 19.328 -3.560 -6.277 1.00 68.69 99 HIS A N 1
ATOM 822 C CA . HIS A 1 99 ? 20.508 -4.410 -6.099 1.00 68.69 99 HIS A CA 1
ATOM 823 C C . HIS A 1 99 ? 20.927 -4.596 -4.624 1.00 68.69 99 HIS A C 1
ATOM 825 O O . HIS A 1 99 ? 21.974 -5.186 -4.359 1.00 68.69 99 HIS A O 1
ATOM 831 N N . GLY A 1 100 ? 20.127 -4.126 -3.660 1.00 69.06 100 GLY A N 1
ATOM 832 C CA . GLY A 1 100 ? 20.334 -4.360 -2.231 1.00 69.06 100 GLY A CA 1
ATOM 833 C C . GLY A 1 100 ? 19.596 -3.359 -1.341 1.00 69.06 100 GLY A C 1
ATOM 834 O O . GLY A 1 100 ? 18.957 -2.424 -1.815 1.00 69.06 100 GLY A O 1
ATOM 835 N N . ASN A 1 101 ? 19.740 -3.507 -0.023 1.00 74.81 101 ASN A N 1
ATOM 836 C CA . ASN A 1 101 ? 19.075 -2.637 0.958 1.00 74.81 101 ASN A CA 1
ATOM 837 C C . ASN A 1 101 ? 19.495 -1.159 0.867 1.00 74.81 101 ASN A C 1
ATOM 839 O O . ASN A 1 101 ? 18.786 -0.305 1.383 1.00 74.81 101 ASN A O 1
ATOM 843 N N . ALA A 1 102 ? 20.590 -0.835 0.174 1.00 77.75 102 ALA A N 1
ATOM 844 C CA . ALA A 1 102 ? 21.092 0.530 0.035 1.00 77.75 102 ALA A CA 1
ATOM 845 C C . ALA A 1 102 ? 20.071 1.503 -0.591 1.00 77.75 102 ALA A C 1
ATOM 847 O O . ALA A 1 102 ? 20.004 2.662 -0.183 1.00 77.75 102 ALA A O 1
ATOM 848 N N . ASP A 1 103 ? 19.247 1.062 -1.551 1.00 73.75 103 ASP A N 1
ATOM 849 C CA . ASP A 1 103 ? 18.202 1.930 -2.120 1.00 73.75 103 ASP A CA 1
ATOM 850 C C . ASP A 1 103 ? 17.045 2.149 -1.137 1.00 73.75 103 ASP A C 1
ATOM 852 O O . ASP A 1 103 ? 16.473 3.240 -1.081 1.00 73.75 103 ASP A O 1
ATOM 856 N N . VAL A 1 104 ? 16.727 1.131 -0.331 1.00 76.75 104 VAL A N 1
ATOM 857 C CA . VAL A 1 104 ? 15.712 1.202 0.730 1.00 76.75 104 VAL A CA 1
ATOM 858 C C . VAL A 1 104 ? 16.187 2.129 1.849 1.00 76.75 104 VAL A C 1
ATOM 860 O O . VAL A 1 104 ? 15.454 3.028 2.254 1.00 76.75 104 VAL A O 1
ATOM 863 N N . GLU A 1 105 ? 17.440 1.987 2.280 1.00 81.12 105 GLU A N 1
ATOM 864 C CA . GLU A 1 105 ? 18.095 2.855 3.263 1.00 81.12 105 GLU A CA 1
ATOM 865 C C . GLU A 1 105 ? 18.170 4.301 2.768 1.00 81.12 105 GLU A C 1
ATOM 867 O O . GLU A 1 105 ? 17.798 5.228 3.487 1.00 81.12 105 GLU A O 1
ATOM 872 N N . ARG A 1 106 ? 18.526 4.512 1.495 1.00 81.00 106 ARG A N 1
ATOM 873 C CA . ARG A 1 106 ? 18.445 5.834 0.861 1.00 81.00 106 ARG A CA 1
ATOM 874 C C . ARG A 1 106 ? 17.013 6.369 0.860 1.00 81.00 106 ARG A C 1
ATOM 876 O O . ARG A 1 106 ? 16.802 7.567 1.055 1.00 81.00 106 ARG A O 1
ATOM 883 N N . GLY A 1 107 ? 16.030 5.498 0.646 1.00 81.19 107 GLY A N 1
ATOM 884 C CA . GLY A 1 107 ? 14.612 5.800 0.795 1.00 81.19 107 GLY A CA 1
ATOM 885 C C . GLY A 1 107 ? 14.276 6.310 2.196 1.00 81.19 107 GLY A C 1
ATOM 886 O O . GLY A 1 107 ? 13.608 7.340 2.304 1.00 81.19 107 GLY A O 1
ATOM 887 N N . PHE A 1 108 ? 14.790 5.658 3.240 1.00 81.69 108 PHE A N 1
ATOM 888 C CA . PHE A 1 108 ? 14.608 6.071 4.631 1.00 81.69 108 PHE A CA 1
ATOM 889 C C . PHE A 1 108 ? 15.292 7.396 4.959 1.00 81.69 108 PHE A C 1
ATOM 891 O O . PHE A 1 108 ? 14.635 8.251 5.540 1.00 81.69 108 PHE A O 1
ATOM 898 N N . SER A 1 109 ? 16.526 7.645 4.514 1.00 83.25 109 SER A N 1
ATOM 899 C CA . SER A 1 109 ? 17.178 8.951 4.724 1.00 83.25 109 SER A CA 1
ATOM 900 C C . SER A 1 109 ? 16.437 10.099 4.028 1.00 83.25 109 SER A C 1
ATOM 902 O O . SER A 1 109 ? 16.377 11.218 4.534 1.00 83.25 109 SER A O 1
ATOM 904 N N . ILE A 1 110 ? 15.838 9.849 2.857 1.00 81.62 110 ILE A N 1
ATOM 905 C CA . ILE A 1 110 ? 14.966 10.839 2.205 1.00 81.62 110 ILE A CA 1
ATOM 906 C C . ILE A 1 110 ? 13.714 11.082 3.056 1.00 81.62 110 ILE A C 1
ATOM 908 O O . ILE A 1 110 ? 13.321 12.233 3.233 1.00 81.62 110 ILE A O 1
ATOM 912 N N . ASN A 1 111 ? 13.105 10.026 3.602 1.00 82.88 111 ASN A N 1
ATOM 913 C CA . ASN A 1 111 ? 11.944 10.169 4.480 1.00 82.88 111 ASN A CA 1
ATOM 914 C C . ASN A 1 111 ? 12.301 10.929 5.760 1.00 82.88 111 ASN A C 1
ATOM 916 O O . ASN A 1 111 ? 11.553 11.816 6.147 1.00 82.88 111 ASN A O 1
ATOM 920 N N . GLU A 1 112 ? 13.450 10.654 6.370 1.00 80.81 112 GLU A N 1
ATOM 921 C CA . GLU A 1 112 ? 13.955 11.379 7.538 1.00 80.81 112 GLU A CA 1
ATOM 922 C C . GLU A 1 112 ? 14.092 12.884 7.250 1.00 80.81 112 GLU A C 1
ATOM 924 O O . GLU A 1 112 ? 13.570 13.710 7.999 1.00 80.81 112 GLU A O 1
ATOM 929 N N . ASN A 1 113 ? 14.675 13.248 6.102 1.00 78.62 113 ASN A N 1
ATOM 930 C CA . ASN A 1 113 ? 14.771 14.646 5.669 1.00 78.62 113 ASN A CA 1
ATOM 931 C C . ASN A 1 113 ? 13.391 15.301 5.470 1.00 78.62 113 ASN A C 1
ATOM 933 O O . ASN A 1 113 ? 13.194 16.456 5.847 1.00 78.62 113 ASN A O 1
ATOM 937 N N . ILE A 1 114 ? 12.420 14.579 4.902 1.00 76.50 114 ILE A N 1
ATOM 938 C CA . ILE A 1 114 ? 11.046 15.078 4.703 1.00 76.50 114 ILE A CA 1
ATOM 939 C C . ILE A 1 114 ? 10.301 15.222 6.045 1.00 76.50 114 ILE A C 1
ATOM 941 O O . ILE A 1 114 ? 9.524 16.161 6.217 1.00 76.50 114 ILE A O 1
ATOM 945 N N . ILE A 1 115 ? 10.544 14.317 6.997 1.00 73.94 115 ILE A N 1
ATOM 946 C CA . ILE A 1 115 ? 9.840 14.224 8.288 1.00 73.94 115 ILE A CA 1
ATOM 947 C C . ILE A 1 115 ? 10.461 15.141 9.364 1.00 73.94 115 ILE A C 1
ATOM 949 O O . ILE A 1 115 ? 9.888 15.241 10.443 1.00 73.94 115 ILE A O 1
ATOM 953 N N . SER A 1 116 ? 11.572 15.839 9.070 1.00 64.56 116 SER A N 1
ATOM 954 C CA . SER A 1 116 ? 12.284 16.839 9.901 1.00 64.56 116 SER A CA 1
ATOM 955 C C . SER A 1 116 ? 11.576 17.286 11.200 1.00 64.56 116 SER A C 1
ATOM 957 O O . SER A 1 116 ? 10.434 17.742 11.171 1.00 64.56 116 SER A O 1
ATOM 959 N N . SER A 1 117 ? 12.318 17.251 12.315 1.00 55.16 117 SER A N 1
ATOM 960 C CA . SER A 1 117 ? 11.973 17.402 13.754 1.00 55.16 117 SER A CA 1
ATOM 961 C C . SER A 1 117 ? 10.746 18.225 14.216 1.00 55.16 117 SER A C 1
ATOM 963 O O . SER A 1 117 ? 10.256 17.968 15.312 1.00 55.16 117 SER A O 1
ATOM 965 N N . ASN A 1 118 ? 10.185 19.141 13.421 1.00 54.69 118 ASN A N 1
ATOM 966 C CA . ASN A 1 118 ? 8.915 19.836 13.695 1.00 54.69 118 ASN A CA 1
ATOM 967 C C . ASN A 1 118 ? 7.655 19.098 13.173 1.00 54.69 118 ASN A C 1
ATOM 969 O O . ASN A 1 118 ? 6.546 19.619 13.300 1.00 54.69 118 ASN A O 1
ATOM 973 N N . ARG A 1 119 ? 7.793 17.914 12.554 1.00 56.97 119 ARG A N 1
ATOM 974 C CA . ARG A 1 119 ? 6.700 17.147 11.911 1.00 56.97 119 ARG A CA 1
ATOM 975 C C . ARG A 1 119 ? 6.539 15.719 12.468 1.00 56.97 119 ARG A C 1
ATOM 977 O O . ARG A 1 119 ? 6.174 14.809 11.730 1.00 56.97 119 ARG A O 1
ATOM 984 N N . SER A 1 120 ? 6.765 15.505 13.767 1.00 57.91 120 SER A N 1
ATOM 985 C CA . SER A 1 120 ? 6.737 14.163 14.390 1.00 57.91 120 SER A CA 1
ATOM 986 C C . SER A 1 120 ? 5.365 13.460 14.410 1.00 57.91 120 SER A C 1
ATOM 988 O O . SER A 1 120 ? 5.291 12.292 14.778 1.00 57.91 120 SER A O 1
ATOM 990 N N . LEU A 1 121 ? 4.285 14.138 14.004 1.00 62.94 121 LEU A N 1
ATOM 991 C CA . LEU A 1 121 ? 2.897 13.651 14.059 1.00 62.94 121 LEU A CA 1
ATOM 992 C C . LEU A 1 121 ? 2.232 13.613 12.670 1.00 62.94 121 LEU A C 1
ATOM 994 O O . LEU A 1 121 ? 1.078 14.006 12.510 1.00 62.94 121 LEU A O 1
ATOM 998 N N . LEU A 1 122 ? 2.957 13.186 11.632 1.00 71.88 122 LEU A N 1
ATOM 999 C CA . LEU A 1 122 ? 2.361 12.962 10.312 1.00 71.88 122 LEU A CA 1
ATOM 1000 C C . LEU A 1 122 ? 1.757 11.558 10.221 1.00 71.88 122 LEU A C 1
ATOM 1002 O O . LEU A 1 122 ? 2.402 10.567 10.558 1.00 71.88 122 LEU A O 1
ATOM 1006 N N . SER A 1 123 ? 0.528 11.472 9.710 1.00 79.69 123 SER A N 1
ATOM 1007 C CA . SER A 1 123 ? -0.088 10.189 9.372 1.00 79.69 123 SER A CA 1
ATOM 1008 C C . SER A 1 123 ? 0.659 9.517 8.214 1.00 79.69 123 SER A C 1
ATOM 1010 O O . SER A 1 123 ? 1.293 10.185 7.390 1.00 79.69 123 SER A O 1
ATOM 1012 N N . GLN A 1 124 ? 0.539 8.193 8.093 1.00 82.38 124 GLN A N 1
ATOM 1013 C CA . GLN A 1 124 ? 1.124 7.440 6.977 1.00 82.38 124 GLN A CA 1
ATOM 1014 C C . GLN A 1 124 ? 0.685 7.994 5.610 1.00 82.38 124 GLN A C 1
ATOM 1016 O O . GLN A 1 124 ? 1.504 8.128 4.704 1.00 82.38 124 GLN A O 1
ATOM 1021 N N . LEU A 1 125 ? -0.590 8.379 5.476 1.00 82.12 125 LEU A N 1
ATOM 1022 C CA . LEU A 1 125 ? -1.127 9.010 4.265 1.00 82.12 125 LEU A CA 1
ATOM 1023 C C . LEU A 1 125 ? -0.412 10.324 3.935 1.00 82.12 125 LEU A C 1
ATOM 1025 O O . LEU A 1 125 ? -0.093 10.584 2.773 1.00 82.12 125 LEU A O 1
ATOM 1029 N N . SER A 1 126 ? -0.106 11.128 4.954 1.00 82.69 126 SER A N 1
ATOM 1030 C CA . SER A 1 126 ? 0.599 12.399 4.782 1.00 82.69 126 SER A CA 1
ATOM 1031 C C . SER A 1 126 ? 2.042 12.178 4.328 1.00 82.69 126 SER A C 1
ATOM 1033 O O . SER A 1 126 ? 2.513 12.851 3.412 1.00 82.69 126 SER A O 1
ATOM 1035 N N . ILE A 1 127 ? 2.728 11.192 4.916 1.00 84.94 127 ILE A N 1
ATOM 1036 C CA . ILE A 1 127 ? 4.092 10.803 4.529 1.00 84.94 127 ILE A CA 1
ATOM 1037 C C . ILE A 1 127 ? 4.112 10.300 3.081 1.00 84.94 127 ILE A C 1
ATOM 1039 O O . ILE A 1 127 ? 4.927 10.765 2.284 1.00 84.94 127 ILE A O 1
ATOM 1043 N N . ASN A 1 128 ? 3.182 9.416 2.708 1.00 87.31 128 ASN A N 1
ATOM 1044 C CA . ASN A 1 128 ? 3.069 8.894 1.345 1.00 87.31 128 ASN A CA 1
ATOM 1045 C C . ASN A 1 128 ? 2.799 10.012 0.328 1.00 87.31 128 ASN A C 1
ATOM 1047 O O . ASN A 1 128 ? 3.414 10.042 -0.737 1.00 87.31 128 ASN A O 1
ATOM 1051 N N . SER A 1 129 ? 1.922 10.960 0.663 1.00 85.44 129 SER A N 1
ATOM 1052 C CA . SER A 1 129 ? 1.583 12.094 -0.205 1.00 85.44 129 SER A CA 1
ATOM 1053 C C . SER A 1 129 ? 2.771 13.041 -0.404 1.00 85.44 129 SER A C 1
ATOM 1055 O O . SER A 1 129 ? 3.080 13.432 -1.534 1.00 85.44 129 SER A O 1
ATOM 1057 N N . LEU A 1 130 ? 3.495 13.365 0.674 1.00 85.88 130 LEU A N 1
ATOM 1058 C CA . LEU A 1 130 ? 4.719 14.169 0.614 1.00 85.88 130 LEU A CA 1
ATOM 1059 C C . LEU A 1 130 ? 5.806 13.473 -0.200 1.00 85.88 130 LEU A C 1
ATOM 1061 O O . LEU A 1 130 ? 6.433 14.102 -1.054 1.00 85.88 130 LEU A O 1
ATOM 1065 N N . ARG A 1 131 ? 5.996 12.169 0.020 1.00 87.00 131 ARG A N 1
ATOM 1066 C CA . ARG A 1 131 ? 6.987 11.381 -0.708 1.00 87.00 131 ARG A CA 1
ATOM 1067 C C . ARG A 1 131 ? 6.666 11.307 -2.197 1.00 87.00 131 ARG A C 1
ATOM 1069 O O . ARG A 1 131 ? 7.542 11.559 -3.016 1.00 87.00 131 ARG A O 1
ATOM 1076 N N . THR A 1 132 ? 5.404 11.063 -2.540 1.00 88.00 132 THR A N 1
ATOM 1077 C CA . THR A 1 132 ? 4.927 11.037 -3.931 1.00 88.00 132 THR A CA 1
ATOM 1078 C C . THR A 1 132 ? 5.158 12.380 -4.615 1.00 88.00 132 THR A C 1
ATOM 1080 O O . THR A 1 132 ? 5.642 12.430 -5.745 1.00 88.00 132 THR A O 1
ATOM 1083 N N . THR A 1 133 ? 4.872 13.482 -3.917 1.00 84.75 133 THR A N 1
ATOM 1084 C CA . THR A 1 133 ? 5.109 14.837 -4.434 1.00 84.75 133 THR A CA 1
ATOM 1085 C C . THR A 1 133 ? 6.600 15.080 -4.668 1.00 84.75 133 THR A C 1
ATOM 1087 O O . THR A 1 133 ? 6.987 15.526 -5.746 1.00 84.75 133 THR A O 1
ATOM 1090 N N . TYR A 1 134 ? 7.444 14.733 -3.693 1.00 85.19 134 TYR A N 1
ATOM 1091 C CA . TYR A 1 134 ? 8.897 14.860 -3.795 1.00 85.19 134 TYR A CA 1
ATOM 1092 C C . TYR A 1 134 ? 9.463 14.056 -4.974 1.00 85.19 134 TYR A C 1
ATOM 1094 O O . TYR A 1 134 ? 10.216 14.596 -5.786 1.00 85.19 134 TYR A O 1
ATOM 1102 N N . ASP A 1 135 ? 9.076 12.786 -5.101 1.00 85.81 135 ASP A N 1
ATOM 1103 C CA . ASP A 1 135 ? 9.560 11.908 -6.167 1.00 85.81 135 ASP A CA 1
ATOM 1104 C C . ASP A 1 135 ? 9.062 12.377 -7.542 1.00 85.81 135 ASP A C 1
ATOM 1106 O O . ASP A 1 135 ? 9.829 12.374 -8.503 1.00 85.81 135 ASP A O 1
ATOM 1110 N N . THR A 1 136 ? 7.823 12.870 -7.640 1.00 84.38 136 THR A N 1
ATOM 1111 C CA . THR A 1 136 ? 7.275 13.434 -8.886 1.00 84.38 136 THR A CA 1
ATOM 1112 C C . THR A 1 136 ? 8.075 14.652 -9.344 1.00 84.38 136 THR A C 1
ATOM 1114 O O . THR A 1 136 ? 8.511 14.696 -10.492 1.00 84.38 136 THR A O 1
ATOM 1117 N N . VAL A 1 137 ? 8.336 15.600 -8.435 1.00 83.25 137 VAL A N 1
ATOM 1118 C CA . VAL A 1 137 ? 9.146 16.804 -8.701 1.00 83.25 137 VAL A CA 1
ATOM 1119 C C . VAL A 1 137 ? 10.565 16.427 -9.126 1.00 83.25 137 VAL A C 1
ATOM 1121 O O . VAL A 1 137 ? 11.117 16.990 -10.069 1.00 83.25 137 VAL A O 1
ATOM 1124 N N . LYS A 1 138 ? 11.164 15.450 -8.440 1.00 82.12 138 LYS A N 1
ATOM 1125 C CA . LYS A 1 138 ? 12.523 14.984 -8.720 1.00 82.12 138 LYS A CA 1
ATOM 1126 C C . LYS A 1 138 ? 12.633 14.282 -10.074 1.00 82.12 138 LYS A C 1
ATOM 1128 O O . LYS A 1 138 ? 13.634 14.463 -10.767 1.00 82.12 138 LYS A O 1
ATOM 1133 N N . ASN A 1 139 ? 11.621 13.496 -10.438 1.00 80.50 139 ASN A N 1
ATOM 1134 C CA . ASN A 1 139 ? 11.578 12.741 -11.687 1.00 80.50 139 ASN A CA 1
ATOM 1135 C C . ASN A 1 139 ? 11.189 13.616 -12.892 1.00 80.50 139 ASN A C 1
ATOM 1137 O O . ASN A 1 139 ? 11.542 13.281 -14.022 1.00 80.50 139 ASN A O 1
ATOM 1141 N N . SER A 1 140 ? 10.512 14.750 -12.682 1.00 75.81 140 SER A N 1
ATOM 1142 C CA . SER A 1 140 ? 10.208 15.716 -13.741 1.00 75.81 140 SER A CA 1
ATOM 1143 C C . SER A 1 140 ? 11.401 16.636 -14.034 1.00 75.81 140 SER A C 1
ATOM 1145 O O . SER A 1 140 ? 11.731 17.500 -13.230 1.00 75.81 140 SER A O 1
ATOM 1147 N N . ASN A 1 141 ? 12.040 16.455 -15.196 1.00 58.19 141 ASN A N 1
ATOM 1148 C CA . ASN A 1 141 ? 12.967 17.385 -15.873 1.00 58.19 141 ASN A CA 1
ATOM 1149 C C . ASN A 1 141 ? 14.016 18.137 -15.019 1.00 58.19 141 ASN A C 1
ATOM 1151 O O . ASN A 1 141 ? 14.473 19.214 -15.400 1.00 58.19 141 ASN A O 1
ATOM 1155 N N . GLY A 1 142 ? 14.478 17.527 -13.926 1.00 57.75 142 GLY A N 1
ATOM 1156 C CA . GLY A 1 142 ? 15.655 17.961 -13.181 1.00 57.75 142 GLY A CA 1
ATOM 1157 C C . GLY A 1 142 ? 15.374 19.047 -12.146 1.00 57.75 142 GLY A C 1
ATOM 1158 O O . GLY A 1 142 ? 15.365 20.226 -12.473 1.00 57.75 142 GLY A O 1
ATOM 1159 N N . VAL A 1 143 ? 15.265 18.607 -10.886 1.00 61.50 143 VAL A N 1
ATOM 1160 C CA . VAL A 1 143 ? 15.542 19.294 -9.600 1.00 61.50 143 VAL A CA 1
ATOM 1161 C C . VAL A 1 143 ? 14.759 20.579 -9.283 1.00 61.50 143 VAL A C 1
ATOM 1163 O O . VAL A 1 143 ? 14.510 20.847 -8.109 1.00 61.50 143 VAL A O 1
ATOM 1166 N N . TYR A 1 144 ? 14.332 21.366 -10.266 1.00 68.25 144 TYR A N 1
ATOM 1167 C CA . TYR A 1 144 ? 13.755 22.680 -10.048 1.00 68.25 144 TYR A CA 1
ATOM 1168 C C . TYR A 1 144 ? 12.240 22.690 -10.231 1.00 68.25 144 TYR A C 1
ATOM 1170 O O . TYR A 1 144 ? 11.715 22.458 -11.319 1.00 68.25 144 TYR A O 1
ATOM 1178 N N . SER A 1 145 ? 11.538 23.078 -9.168 1.00 69.75 145 SER A N 1
ATOM 1179 C CA . SER A 1 145 ? 10.074 23.145 -9.116 1.00 69.75 145 SER A CA 1
ATOM 1180 C C . SER A 1 145 ? 9.445 24.062 -10.174 1.00 69.75 145 SER A C 1
ATOM 1182 O O . SER A 1 145 ? 8.273 23.902 -10.492 1.00 69.75 145 SER A O 1
ATOM 1184 N N . HIS A 1 146 ? 10.202 25.011 -10.736 1.00 76.44 146 HIS A N 1
ATOM 1185 C CA . HIS A 1 146 ? 9.705 25.944 -11.754 1.00 76.44 146 HIS A CA 1
ATOM 1186 C C . HIS A 1 146 ? 9.570 25.326 -13.156 1.00 76.44 146 HIS A C 1
ATOM 1188 O O . HIS A 1 146 ? 8.916 25.916 -14.009 1.00 76.44 146 HIS A O 1
ATOM 1194 N N . ASN A 1 147 ? 10.151 24.145 -13.397 1.00 76.31 147 ASN A N 1
ATOM 1195 C CA . ASN A 1 147 ? 10.071 23.447 -14.687 1.00 76.31 147 ASN A CA 1
ATOM 1196 C C . ASN A 1 147 ? 8.882 22.485 -14.785 1.00 76.31 147 ASN A C 1
ATOM 1198 O O . ASN A 1 147 ? 8.713 21.815 -15.805 1.00 76.31 147 ASN A O 1
ATOM 1202 N N . ILE A 1 148 ? 8.066 22.391 -13.734 1.00 79.19 148 ILE A N 1
ATOM 1203 C CA . ILE A 1 148 ? 6.923 21.486 -13.699 1.00 79.19 148 ILE A CA 1
ATOM 1204 C C . ILE A 1 148 ? 5.754 22.143 -14.438 1.00 79.19 148 ILE A C 1
ATOM 1206 O O . ILE A 1 148 ? 5.278 23.197 -14.005 1.00 79.19 148 ILE A O 1
ATOM 1210 N N . PRO A 1 149 ? 5.261 21.545 -15.538 1.00 81.56 149 PRO A N 1
ATOM 1211 C CA . PRO A 1 149 ? 4.104 22.077 -16.240 1.00 81.56 149 PRO A CA 1
ATOM 1212 C C . PRO A 1 149 ? 2.867 22.017 -15.336 1.00 81.56 149 PRO A C 1
ATOM 1214 O O . PRO A 1 149 ? 2.449 20.953 -14.879 1.00 81.56 149 PRO A O 1
ATOM 1217 N N . ILE A 1 150 ? 2.256 23.176 -15.082 1.00 84.62 150 ILE A N 1
ATOM 1218 C CA . ILE A 1 150 ? 1.024 23.263 -14.295 1.00 84.62 150 ILE A CA 1
ATOM 1219 C C . ILE A 1 150 ? -0.153 22.898 -15.199 1.00 84.62 150 ILE A C 1
ATOM 1221 O O . ILE A 1 150 ? -0.637 23.702 -15.998 1.00 84.62 150 ILE A O 1
ATOM 1225 N N . HIS A 1 151 ? -0.623 21.661 -15.069 1.00 87.94 151 HIS A N 1
ATOM 1226 C CA . HIS A 1 151 ? -1.809 21.185 -15.771 1.00 87.94 151 HIS A CA 1
ATOM 1227 C C . HIS A 1 151 ? -3.097 21.650 -15.077 1.00 87.94 151 HIS A C 1
ATOM 1229 O O . HIS A 1 151 ? -3.139 21.857 -13.863 1.00 87.94 151 HIS A O 1
ATOM 1235 N N . LYS A 1 152 ? -4.195 21.760 -15.839 1.00 92.75 152 LYS A N 1
ATOM 1236 C CA . LYS A 1 152 ? -5.521 22.132 -15.303 1.00 92.75 152 LYS A CA 1
ATOM 1237 C C . LYS A 1 152 ? -5.988 21.196 -14.182 1.00 92.75 152 LYS A C 1
ATOM 1239 O O . LYS A 1 152 ? -6.690 21.630 -13.276 1.00 92.75 152 LYS A O 1
ATOM 1244 N N . GLU A 1 153 ? -5.601 19.928 -14.244 1.00 90.62 153 GLU A N 1
ATOM 1245 C CA . GLU A 1 153 ? -5.923 18.920 -13.230 1.00 90.62 153 GLU A CA 1
ATOM 1246 C C . GLU A 1 153 ? -5.251 19.217 -11.891 1.00 90.62 153 GLU A C 1
ATOM 1248 O O . GLU A 1 153 ? -5.907 19.136 -10.858 1.00 90.62 153 GLU A O 1
ATOM 1253 N N . LEU A 1 154 ? -3.991 19.666 -11.907 1.00 87.00 154 LEU A N 1
ATOM 1254 C CA . LEU A 1 154 ? -3.269 20.052 -10.695 1.00 87.00 154 LEU A CA 1
ATOM 1255 C C . LEU A 1 154 ? -3.942 21.247 -10.006 1.00 87.00 154 LEU A C 1
ATOM 1257 O O . LEU A 1 154 ? -4.089 21.261 -8.787 1.00 87.00 154 LEU A O 1
ATOM 1261 N N . ILE A 1 155 ? -4.419 22.218 -10.792 1.00 90.62 155 ILE A N 1
ATOM 1262 C CA . ILE A 1 155 ? -5.165 23.375 -10.278 1.00 90.62 155 ILE A CA 1
ATOM 1263 C C . ILE A 1 155 ? -6.484 22.923 -9.639 1.00 90.62 155 ILE A C 1
ATOM 1265 O O . ILE A 1 155 ? -6.794 23.331 -8.521 1.00 90.62 155 ILE A O 1
ATOM 1269 N N . LYS A 1 156 ? -7.245 22.050 -10.312 1.00 93.50 156 LYS A N 1
ATOM 1270 C CA . LYS A 1 156 ? -8.500 21.501 -9.770 1.00 93.50 156 LYS A CA 1
ATOM 1271 C C . LYS A 1 156 ? -8.271 20.701 -8.487 1.00 93.50 156 LYS A C 1
ATOM 1273 O O . LYS A 1 156 ? -9.039 20.849 -7.537 1.00 93.50 156 LYS A O 1
ATOM 1278 N N . ALA A 1 157 ? -7.219 19.886 -8.444 1.00 88.56 157 ALA A N 1
ATOM 1279 C CA . ALA A 1 157 ? -6.848 19.115 -7.262 1.00 88.56 157 ALA A CA 1
ATOM 1280 C C . ALA A 1 157 ? -6.499 20.041 -6.087 1.00 88.56 157 ALA A C 1
ATOM 1282 O O . ALA A 1 157 ? -7.027 19.868 -4.990 1.00 88.56 157 ALA A O 1
ATOM 1283 N N . ALA A 1 158 ? -5.697 21.085 -6.328 1.00 88.88 158 ALA A N 1
ATOM 1284 C CA . ALA A 1 158 ? -5.363 22.081 -5.314 1.00 88.88 158 ALA A CA 1
ATOM 1285 C C . ALA A 1 158 ? -6.611 22.811 -4.787 1.00 88.88 158 ALA A C 1
ATOM 1287 O O . ALA A 1 158 ? -6.786 22.929 -3.576 1.00 88.88 158 ALA A O 1
ATOM 1288 N N . GLN A 1 159 ? -7.514 23.236 -5.676 1.00 91.62 159 GLN A N 1
ATOM 1289 C CA . GLN A 1 159 ? -8.770 23.899 -5.299 1.00 91.62 159 GLN A CA 1
ATOM 1290 C C . GLN A 1 159 ? -9.696 22.991 -4.478 1.00 91.62 159 GLN A C 1
ATOM 1292 O O . GLN A 1 159 ? -10.370 23.466 -3.567 1.00 91.62 159 GLN A O 1
ATOM 1297 N N . SER A 1 160 ? -9.709 21.690 -4.770 1.00 91.69 160 SER A N 1
ATOM 1298 C CA . SER A 1 160 ? -10.577 20.720 -4.088 1.00 91.69 160 SER A CA 1
ATOM 1299 C C . SER A 1 160 ? -9.991 20.213 -2.764 1.00 91.69 160 SER A C 1
ATOM 1301 O O . SER A 1 160 ? -10.728 19.691 -1.932 1.00 91.69 160 SER A O 1
ATOM 1303 N N . SER A 1 161 ? -8.683 20.386 -2.536 1.00 87.62 161 SER A N 1
ATOM 1304 C CA . SER A 1 161 ? -7.970 19.852 -1.363 1.00 87.62 161 SER A CA 1
ATOM 1305 C C . SER A 1 161 ? -8.586 20.263 -0.021 1.00 87.62 161 SER A C 1
ATOM 1307 O O . SER A 1 161 ? -8.709 19.436 0.878 1.00 87.62 161 SER A O 1
ATOM 1309 N N . PHE A 1 162 ? -9.043 21.511 0.102 1.00 88.62 162 PHE A N 1
ATOM 1310 C CA . PHE A 1 162 ? -9.677 22.000 1.327 1.00 88.62 162 PHE A CA 1
ATOM 1311 C C . PHE A 1 162 ? -11.051 21.364 1.577 1.00 88.62 162 PHE A C 1
ATOM 1313 O O . PHE A 1 162 ? -11.417 21.109 2.722 1.00 88.62 162 PHE A O 1
ATOM 1320 N N . SER A 1 163 ? -11.803 21.068 0.512 1.00 91.38 163 SER A N 1
ATOM 1321 C CA . SER A 1 163 ? -13.073 20.345 0.623 1.00 91.38 163 SER A CA 1
ATOM 1322 C C . SER A 1 163 ? -12.839 18.923 1.127 1.00 91.38 163 SER A C 1
ATOM 1324 O O . SER A 1 163 ? -13.486 18.515 2.087 1.00 91.38 163 SER A O 1
ATOM 1326 N N . PHE A 1 164 ? -11.872 18.209 0.539 1.00 87.44 164 PHE A N 1
ATOM 1327 C CA . PHE A 1 164 ? -11.495 16.863 0.983 1.00 87.44 164 PHE A CA 1
ATOM 1328 C C . PHE A 1 164 ? -11.012 16.849 2.433 1.00 87.44 164 PHE A C 1
ATOM 1330 O O . PHE A 1 164 ? -11.417 15.987 3.204 1.00 87.44 164 PHE A O 1
ATOM 1337 N N . PHE A 1 165 ? -10.209 17.838 2.831 1.00 87.44 165 PHE A N 1
ATOM 1338 C CA . PHE A 1 165 ? -9.762 17.969 4.215 1.00 87.44 165 PHE A CA 1
ATOM 1339 C C . PHE A 1 165 ? -10.934 18.131 5.194 1.00 87.44 165 PHE A C 1
ATOM 1341 O O . PHE A 1 165 ? -10.963 17.487 6.240 1.00 87.44 165 PHE A O 1
ATOM 1348 N N . ASN A 1 166 ? -11.921 18.969 4.865 1.00 90.69 166 ASN A N 1
ATOM 1349 C CA . ASN A 1 166 ? -13.089 19.163 5.727 1.00 90.69 166 ASN A CA 1
ATOM 1350 C C . ASN A 1 166 ? -13.971 17.913 5.799 1.00 90.69 166 ASN A C 1
ATOM 1352 O O . ASN A 1 166 ? -14.500 17.597 6.867 1.00 90.69 166 ASN A O 1
ATOM 1356 N N . GLU A 1 167 ? -14.119 17.202 4.683 1.00 92.44 167 GLU A N 1
ATOM 1357 C CA . GLU A 1 167 ? -14.829 15.927 4.634 1.00 92.44 167 GLU A CA 1
ATOM 1358 C C . GLU A 1 167 ? -14.136 14.885 5.522 1.00 92.44 167 GLU A C 1
ATOM 1360 O O . GLU A 1 167 ? -14.772 14.318 6.410 1.00 92.44 167 GLU A O 1
ATOM 1365 N N . GLU A 1 168 ? -12.821 14.716 5.384 1.00 87.94 168 GLU A N 1
ATOM 1366 C CA . GLU A 1 168 ? -12.027 13.805 6.212 1.00 87.94 168 GLU A CA 1
ATOM 1367 C C . GLU A 1 168 ? -12.112 14.172 7.702 1.00 87.94 168 GLU A C 1
ATOM 1369 O O . GLU A 1 168 ? -12.358 13.310 8.547 1.00 87.94 168 GLU A O 1
ATOM 1374 N N . LEU A 1 169 ? -12.029 15.463 8.038 1.00 90.38 169 LEU A N 1
ATOM 1375 C CA . LEU A 1 169 ? -12.193 15.942 9.411 1.00 90.38 169 LEU A CA 1
ATOM 1376 C C . LEU A 1 169 ? -13.586 15.621 9.978 1.00 90.38 169 LEU A C 1
ATOM 1378 O O . LEU A 1 169 ? -13.714 15.312 11.164 1.00 90.38 169 LEU A O 1
ATOM 1382 N N . SER A 1 170 ? -14.635 15.692 9.154 1.00 92.88 170 SER A N 1
ATOM 1383 C CA . SER A 1 170 ? -15.998 15.336 9.566 1.00 92.88 170 SER A CA 1
ATOM 1384 C C . SER A 1 170 ? -16.138 13.838 9.851 1.00 92.88 170 SER A C 1
ATOM 1386 O O . SER A 1 170 ? -16.760 13.460 10.846 1.00 92.88 170 SER A O 1
ATOM 1388 N N . ILE A 1 171 ? -15.488 12.997 9.041 1.00 92.19 171 ILE A N 1
ATOM 1389 C CA . ILE A 1 171 ? -15.455 11.542 9.214 1.00 92.19 171 ILE A CA 1
ATOM 1390 C C . ILE A 1 171 ? -14.711 11.185 10.503 1.00 92.19 171 ILE A C 1
ATOM 1392 O O . ILE A 1 171 ? -15.225 10.404 11.304 1.00 92.19 171 ILE A O 1
ATOM 1396 N N . ILE A 1 172 ? -13.545 11.796 10.741 1.00 89.75 172 ILE A N 1
ATOM 1397 C CA . ILE A 1 172 ? -12.745 11.575 11.954 1.00 89.75 172 ILE A CA 1
ATOM 1398 C C . ILE A 1 172 ? -13.558 11.934 13.201 1.00 89.75 172 ILE A C 1
ATOM 1400 O O . ILE A 1 172 ? -13.700 11.104 14.097 1.00 89.75 172 ILE A O 1
ATOM 1404 N N . LYS A 1 173 ? -14.182 13.117 13.232 1.00 93.25 173 LYS A N 1
ATOM 1405 C CA . LYS A 1 173 ? -15.026 13.541 14.363 1.00 93.25 173 LYS A CA 1
ATOM 1406 C C . LYS A 1 173 ? -16.212 12.602 14.594 1.00 93.25 173 LYS A C 1
ATOM 1408 O O . LYS A 1 173 ? -16.541 12.293 15.736 1.00 93.25 173 LYS A O 1
ATOM 1413 N N . ALA A 1 174 ? -16.859 12.135 13.526 1.00 93.88 174 ALA A N 1
ATOM 1414 C CA . ALA A 1 174 ? -17.968 11.191 13.635 1.00 93.88 174 ALA A CA 1
ATOM 1415 C C . ALA A 1 174 ? -17.516 9.820 14.169 1.00 93.88 174 ALA A C 1
ATOM 1417 O O . ALA A 1 174 ? -18.255 9.188 14.922 1.00 93.88 174 ALA A O 1
ATOM 1418 N N . ALA A 1 175 ? -16.315 9.363 13.805 1.00 92.44 175 ALA A N 1
ATOM 1419 C CA . ALA A 1 175 ? -15.731 8.130 14.325 1.00 92.44 175 ALA A CA 1
ATOM 1420 C C . ALA A 1 175 ? -15.357 8.255 15.811 1.00 92.44 175 ALA A C 1
ATOM 1422 O O . ALA A 1 175 ? -15.691 7.372 16.598 1.00 92.44 175 ALA A O 1
ATOM 1423 N N . GLU A 1 176 ? -14.739 9.367 16.215 1.00 93.44 176 GLU A N 1
ATOM 1424 C CA . GLU A 1 176 ? -14.417 9.652 17.621 1.00 93.44 176 GLU A CA 1
ATOM 1425 C C . GLU A 1 176 ? -15.676 9.696 18.497 1.00 93.44 176 GLU A C 1
ATOM 1427 O O . GLU A 1 176 ? -15.703 9.109 19.579 1.00 93.44 176 GLU A O 1
ATOM 1432 N N . GLU A 1 177 ? -16.748 10.325 18.010 1.00 93.94 177 GLU A N 1
ATOM 1433 C CA . GLU A 1 177 ? -18.035 10.370 18.707 1.00 93.94 177 GLU A CA 1
ATOM 1434 C C . GLU A 1 177 ? -18.651 8.972 18.874 1.00 93.94 177 GLU A C 1
ATOM 1436 O O . GLU A 1 177 ? -19.182 8.657 19.938 1.00 93.94 177 GLU A O 1
ATOM 1441 N N . ARG A 1 178 ? -18.557 8.109 17.852 1.00 92.62 178 ARG A N 1
ATOM 1442 C CA . ARG A 1 178 ? -19.020 6.713 17.941 1.00 92.62 178 ARG A CA 1
ATOM 1443 C C . ARG A 1 178 ? -18.243 5.934 18.997 1.00 92.62 178 ARG A C 1
ATOM 1445 O O . ARG A 1 178 ? -18.857 5.308 19.852 1.00 92.62 178 ARG A O 1
ATOM 1452 N N . ILE A 1 179 ? -16.915 6.042 18.987 1.00 93.88 179 ILE A N 1
ATOM 1453 C CA . ILE A 1 179 ? -16.052 5.384 19.978 1.00 93.88 179 ILE A CA 1
ATOM 1454 C C . ILE A 1 179 ? -16.375 5.880 21.394 1.00 93.88 179 ILE A C 1
ATOM 1456 O O . ILE A 1 179 ? -16.408 5.084 22.334 1.00 93.88 179 ILE A O 1
ATOM 1460 N N . ARG A 1 180 ? -16.642 7.184 21.565 1.00 94.25 180 ARG A N 1
ATOM 1461 C CA . ARG A 1 180 ? -17.035 7.741 22.865 1.00 94.25 180 ARG A CA 1
ATOM 1462 C C . ARG A 1 180 ? -18.357 7.148 23.351 1.00 94.25 180 ARG A C 1
ATOM 1464 O O . ARG A 1 180 ? -18.406 6.672 24.482 1.00 94.25 180 ARG A O 1
ATOM 1471 N N . LYS A 1 181 ? -19.382 7.113 22.495 1.00 93.75 181 LYS A N 1
ATOM 1472 C CA . LYS A 1 181 ? -20.691 6.530 22.829 1.00 93.75 181 LYS A CA 1
ATOM 1473 C C . LYS A 1 181 ? -20.594 5.050 23.178 1.00 93.75 181 LYS A C 1
ATOM 1475 O O . LYS A 1 181 ? -21.115 4.645 24.206 1.00 93.75 181 LYS A O 1
ATOM 1480 N N . GLU A 1 182 ? -19.850 4.262 22.403 1.00 92.12 182 GLU A N 1
ATOM 1481 C CA . GLU A 1 182 ? -19.627 2.841 22.706 1.00 92.12 182 GLU A CA 1
ATOM 1482 C C . GLU A 1 182 ? -18.939 2.635 24.065 1.00 92.12 182 GLU A C 1
ATOM 1484 O O . GLU A 1 182 ? -19.221 1.669 24.777 1.00 92.12 182 GLU A O 1
ATOM 1489 N N . LYS A 1 183 ? -18.022 3.534 24.445 1.00 92.62 183 LYS A N 1
ATOM 1490 C CA . LYS A 1 183 ? -17.361 3.486 25.753 1.00 92.62 183 LYS A CA 1
ATOM 1491 C C . LYS A 1 183 ? -18.329 3.832 26.886 1.00 92.62 183 LYS A C 1
ATOM 1493 O O . LYS A 1 183 ? -18.337 3.131 27.894 1.00 92.62 183 LYS A O 1
ATOM 1498 N N . GLU A 1 184 ? -19.141 4.871 26.709 1.00 93.56 184 GLU A N 1
ATOM 1499 C CA . GLU A 1 184 ? -20.178 5.274 27.668 1.00 93.56 184 GLU A CA 1
ATOM 1500 C C . GLU A 1 184 ? -21.239 4.176 27.844 1.00 93.56 184 GLU A C 1
ATOM 1502 O O . GLU A 1 184 ? -21.596 3.836 28.970 1.00 93.56 184 GLU A O 1
ATOM 1507 N N . GLU A 1 185 ? -21.690 3.551 26.754 1.00 90.81 185 GLU A N 1
ATOM 1508 C CA . GLU A 1 185 ? -22.637 2.429 26.779 1.00 90.81 185 GLU A CA 1
ATOM 1509 C C . GLU A 1 185 ? -22.067 1.216 27.520 1.00 90.81 185 GLU A C 1
ATOM 1511 O O . GLU A 1 185 ? -22.756 0.628 28.354 1.00 90.81 185 GLU A O 1
ATOM 1516 N N . LYS A 1 186 ? -20.796 0.864 27.281 1.00 91.19 186 LYS A N 1
ATOM 1517 C CA . LYS A 1 186 ? -20.122 -0.220 28.015 1.00 91.19 186 LYS A CA 1
ATOM 1518 C C . LYS A 1 186 ? -19.983 0.083 29.503 1.00 91.19 186 LYS A C 1
ATOM 1520 O O . LYS A 1 186 ? -20.175 -0.813 30.322 1.00 91.19 186 LYS A O 1
ATOM 1525 N N . GLU A 1 187 ? -19.653 1.321 29.862 1.00 93.00 187 GLU A N 1
ATOM 1526 C CA . GLU A 1 187 ? -19.535 1.722 31.264 1.00 93.00 187 GLU A CA 1
ATOM 1527 C C . GLU A 1 187 ? -20.899 1.691 31.969 1.00 93.00 187 GLU A C 1
ATOM 1529 O O . GLU A 1 187 ? -21.011 1.162 33.075 1.00 93.00 187 GLU A O 1
ATOM 1534 N N . ASN A 1 188 ? -21.952 2.178 31.311 1.00 93.69 188 ASN A N 1
ATOM 1535 C CA . ASN A 1 188 ? -23.315 2.130 31.837 1.00 93.69 188 ASN A CA 1
ATOM 1536 C C . ASN A 1 188 ? -23.819 0.688 31.975 1.00 93.69 188 ASN A C 1
ATOM 1538 O O . ASN A 1 188 ? -24.363 0.334 33.019 1.00 93.69 188 ASN A O 1
ATOM 1542 N N . ALA A 1 189 ? -23.579 -0.167 30.978 1.00 89.62 189 ALA A N 1
ATOM 1543 C CA . ALA A 1 189 ? -23.915 -1.587 31.054 1.00 89.62 189 ALA A CA 1
ATOM 1544 C C . ALA A 1 189 ? -23.186 -2.286 32.214 1.00 89.62 189 ALA A C 1
ATOM 1546 O O . ALA A 1 189 ? -23.786 -3.101 32.910 1.00 89.62 189 ALA A O 1
ATOM 1547 N N . SER A 1 190 ? -21.921 -1.933 32.468 1.00 90.88 190 SER A N 1
ATOM 1548 C CA . SER A 1 190 ? -21.165 -2.463 33.608 1.00 90.88 190 SER A CA 1
ATOM 1549 C C . SER A 1 190 ? -21.748 -2.029 34.955 1.00 90.88 190 SER A C 1
ATOM 1551 O O . SER A 1 190 ? -21.773 -2.839 35.878 1.00 90.88 190 SER A O 1
ATOM 1553 N N . LYS A 1 191 ? -22.221 -0.781 35.081 1.00 94.00 191 LYS A N 1
ATOM 1554 C CA . LYS A 1 191 ? -22.868 -0.286 36.310 1.00 94.00 191 LYS A CA 1
ATOM 1555 C C . LYS A 1 191 ? -24.184 -1.012 36.574 1.00 94.00 191 LYS A C 1
ATOM 1557 O O . LYS A 1 191 ? -24.371 -1.546 37.659 1.00 94.00 191 LYS A O 1
ATOM 1562 N N . ILE A 1 192 ? -25.035 -1.120 35.552 1.00 92.19 192 ILE A N 1
ATOM 1563 C CA . ILE A 1 192 ? -26.311 -1.846 35.641 1.00 92.19 192 ILE A CA 1
ATOM 1564 C C . ILE A 1 192 ? -26.072 -3.310 36.022 1.00 92.19 192 ILE A C 1
ATOM 1566 O O . ILE A 1 192 ? -26.773 -3.853 36.869 1.00 92.19 192 ILE A O 1
ATOM 1570 N N . TYR A 1 193 ? -25.068 -3.954 35.423 1.00 89.81 193 TYR A N 1
ATOM 1571 C CA . TYR A 1 193 ? -24.724 -5.335 35.751 1.00 89.81 193 TYR A CA 1
ATOM 1572 C C . TYR A 1 193 ? -24.355 -5.504 37.232 1.00 89.81 193 TYR A C 1
ATOM 1574 O O . TYR A 1 193 ? -24.769 -6.474 37.862 1.00 89.81 193 TYR A O 1
ATOM 1582 N N . GLN A 1 194 ? -23.609 -4.553 37.792 1.00 92.12 194 GLN A N 1
ATOM 1583 C CA . GLN A 1 194 ? -23.213 -4.582 39.195 1.00 92.12 194 GLN A CA 1
ATOM 1584 C C . GLN A 1 194 ? -24.407 -4.358 40.139 1.00 92.12 194 GLN A C 1
ATOM 1586 O O . GLN A 1 194 ? -24.553 -5.098 41.105 1.00 92.12 194 GLN A O 1
ATOM 1591 N N . GLU A 1 195 ? -25.310 -3.429 39.812 1.00 92.25 195 GLU A N 1
ATOM 1592 C CA . GLU A 1 195 ? -26.545 -3.195 40.579 1.00 92.25 195 GLU A CA 1
ATOM 1593 C C . GLU A 1 195 ? -27.478 -4.419 40.578 1.00 92.25 195 GLU A C 1
ATOM 1595 O O . GLU A 1 195 ? -28.044 -4.778 41.609 1.00 92.25 195 GLU A O 1
ATOM 1600 N N . VAL A 1 196 ? -27.629 -5.094 39.432 1.00 91.19 196 VAL A N 1
ATOM 1601 C CA . VAL A 1 196 ? -28.445 -6.318 39.329 1.00 91.19 196 VAL A CA 1
ATOM 1602 C C . VAL A 1 196 ? -27.850 -7.447 40.171 1.00 91.19 196 VAL A C 1
ATOM 1604 O O . VAL A 1 196 ? -28.599 -8.185 40.809 1.00 91.19 196 VAL A O 1
ATOM 1607 N N . LEU A 1 197 ? -26.520 -7.569 40.197 1.00 93.06 197 LEU A N 1
ATOM 1608 C CA . LEU A 1 197 ? -25.837 -8.579 41.002 1.00 93.06 197 LEU A CA 1
ATOM 1609 C C . LEU A 1 197 ? -26.082 -8.360 42.503 1.00 93.06 197 LEU A C 1
ATOM 1611 O O . LEU A 1 197 ? -26.412 -9.307 43.211 1.00 93.06 197 LEU A O 1
ATOM 1615 N N . GLU A 1 198 ? -25.988 -7.114 42.973 1.00 93.06 198 GLU A N 1
ATOM 1616 C CA . GLU A 1 198 ? -26.276 -6.756 44.370 1.00 93.06 198 GLU A CA 1
ATOM 1617 C C . GLU A 1 198 ? -27.737 -7.069 44.744 1.00 93.06 198 GLU A C 1
ATOM 1619 O O . GLU A 1 198 ? -28.001 -7.682 45.780 1.00 93.06 198 GLU A O 1
ATOM 1624 N N . GLN A 1 199 ? -28.695 -6.746 43.867 1.00 88.75 199 GLN A N 1
ATOM 1625 C CA . GLN A 1 199 ? -30.112 -7.076 44.081 1.00 88.75 199 GLN A CA 1
ATOM 1626 C C . GLN A 1 199 ? -30.373 -8.589 44.126 1.00 88.75 199 GLN A C 1
ATOM 1628 O O . GLN A 1 199 ? -31.204 -9.055 44.909 1.00 88.75 199 GLN A O 1
ATOM 1633 N N . GLU A 1 200 ? -29.684 -9.374 43.294 1.00 88.62 200 GLU A N 1
ATOM 1634 C CA . GLU A 1 200 ? -29.813 -10.834 43.288 1.00 88.62 200 GLU A CA 1
ATOM 1635 C C . GLU A 1 200 ? -29.306 -11.447 44.605 1.00 88.62 200 GLU A C 1
ATOM 1637 O O . GLU A 1 200 ? -29.950 -12.344 45.160 1.00 88.62 200 GLU A O 1
ATOM 1642 N N . GLU A 1 201 ? -28.205 -10.927 45.155 1.00 92.19 201 GLU A N 1
ATOM 1643 C CA . GLU A 1 201 ? -27.679 -11.349 46.456 1.00 92.19 201 GLU A CA 1
ATOM 1644 C C . GLU A 1 201 ? -28.648 -11.024 47.608 1.00 92.19 201 GLU A C 1
ATOM 1646 O O . GLU A 1 201 ? -28.904 -11.883 48.462 1.00 92.19 201 GLU A O 1
ATOM 1651 N N . GLU A 1 202 ? -29.250 -9.831 47.612 1.00 92.12 202 GLU A N 1
ATOM 1652 C CA . GLU A 1 202 ? -30.258 -9.433 48.606 1.00 92.12 202 GLU A CA 1
ATOM 1653 C C . GLU A 1 202 ? -31.524 -10.301 48.541 1.00 92.12 202 GLU A C 1
ATOM 1655 O O . GLU A 1 202 ? -32.046 -10.747 49.575 1.00 92.12 202 GLU A O 1
ATOM 1660 N N . LEU A 1 203 ? -32.010 -10.596 47.332 1.00 87.56 203 LEU A N 1
ATOM 1661 C CA . LEU A 1 203 ? -33.153 -11.485 47.127 1.00 87.56 203 LEU A CA 1
ATOM 1662 C C . LEU A 1 203 ? -32.853 -12.902 47.614 1.00 87.56 203 LEU A C 1
ATOM 1664 O O . LEU A 1 203 ? -33.694 -13.516 48.276 1.00 87.56 203 LEU A O 1
ATOM 1668 N N . LEU A 1 204 ? -31.649 -13.412 47.348 1.00 91.56 204 LEU A N 1
ATOM 1669 C CA . LEU A 1 204 ? -31.230 -14.734 47.803 1.00 91.56 204 LEU A CA 1
ATOM 1670 C C . LEU A 1 204 ? -31.164 -14.816 49.335 1.00 91.56 204 LEU A C 1
ATOM 1672 O O . LEU A 1 204 ? -31.568 -15.826 49.920 1.00 91.56 204 LEU A O 1
ATOM 1676 N N . MET A 1 205 ? -30.673 -13.765 49.995 1.00 90.81 205 MET A N 1
ATOM 1677 C CA . MET A 1 205 ? -30.659 -13.677 51.458 1.00 90.81 205 MET A CA 1
ATOM 1678 C C . MET A 1 205 ? -32.079 -13.662 52.028 1.00 90.81 205 MET A C 1
ATOM 1680 O O . MET A 1 205 ? -32.408 -14.478 52.890 1.00 90.81 205 MET A O 1
ATOM 1684 N N . THR A 1 206 ? -32.950 -12.825 51.465 1.00 89.81 206 THR A N 1
ATOM 1685 C CA . THR A 1 206 ? -34.361 -12.735 51.866 1.00 89.81 206 THR A CA 1
ATOM 1686 C C . THR A 1 206 ? -35.085 -14.072 51.683 1.00 89.81 206 THR A C 1
ATOM 1688 O O . THR A 1 206 ? -35.852 -14.503 52.546 1.00 89.81 206 THR A O 1
ATOM 1691 N N . GLN A 1 207 ? -34.811 -14.782 50.585 1.00 84.50 207 GLN A N 1
ATOM 1692 C CA . GLN A 1 207 ? -35.379 -16.101 50.316 1.00 84.50 207 GLN A CA 1
ATOM 1693 C C . GLN A 1 207 ? -34.940 -17.140 51.356 1.00 84.50 207 GLN A C 1
ATOM 1695 O O . GLN A 1 207 ? -35.765 -17.940 51.801 1.00 84.50 207 GLN A O 1
ATOM 1700 N N . LYS A 1 208 ? -33.666 -17.136 51.765 1.00 90.88 208 LYS A N 1
ATOM 1701 C CA . LYS A 1 208 ? -33.164 -18.033 52.820 1.00 90.88 208 LYS A CA 1
ATOM 1702 C C . LYS A 1 208 ? -33.831 -17.752 54.165 1.00 90.88 208 LYS A C 1
ATOM 1704 O O . LYS A 1 208 ? -34.215 -18.697 54.856 1.00 90.88 208 LYS A O 1
ATOM 1709 N N . ASP A 1 209 ? -34.013 -16.482 54.515 1.00 89.00 209 ASP A N 1
ATOM 1710 C CA . ASP A 1 209 ? -34.687 -16.094 55.756 1.00 89.00 209 ASP A CA 1
ATOM 1711 C C . ASP A 1 209 ? -36.159 -16.522 55.756 1.00 89.00 209 ASP A C 1
ATOM 1713 O O . ASP A 1 209 ? -36.633 -17.116 56.728 1.00 89.00 209 ASP A O 1
ATOM 1717 N N . LEU A 1 210 ? -36.862 -16.321 54.638 1.00 85.94 210 LEU A N 1
ATOM 1718 C CA . LEU A 1 210 ? -38.231 -16.806 54.446 1.00 85.94 210 LEU A CA 1
ATOM 1719 C C . LEU A 1 210 ? -38.317 -18.333 54.552 1.00 85.94 210 LEU A C 1
ATOM 1721 O O . LEU A 1 210 ? -39.197 -18.851 55.239 1.00 85.94 210 LEU A O 1
ATOM 1725 N N . GLN A 1 211 ? -37.389 -19.069 53.933 1.00 85.44 211 GLN A N 1
ATOM 1726 C CA . GLN A 1 211 ? -37.335 -20.530 54.042 1.00 85.44 211 GLN A CA 1
ATOM 1727 C C . GLN A 1 211 ? -37.136 -20.986 55.488 1.00 85.44 211 GLN A C 1
ATOM 1729 O O . GLN A 1 211 ? -37.796 -21.927 55.930 1.00 85.44 211 GLN A O 1
ATOM 1734 N N . LYS A 1 212 ? -36.266 -20.310 56.243 1.00 88.62 212 LYS A N 1
ATOM 1735 C CA . LYS A 1 212 ? -36.042 -20.606 57.659 1.00 88.62 212 LYS A CA 1
ATOM 1736 C C . LYS A 1 212 ? -37.302 -20.354 58.488 1.00 88.62 212 LYS A C 1
ATOM 1738 O O . LYS A 1 212 ? -37.710 -21.227 59.250 1.00 88.62 212 LYS A O 1
ATOM 1743 N N . GLN A 1 213 ? -37.965 -19.214 58.291 1.00 84.50 213 GLN A N 1
ATOM 1744 C CA . GLN A 1 213 ? -39.235 -18.908 58.959 1.00 84.50 213 GLN A CA 1
ATOM 1745 C C . GLN A 1 213 ? -40.320 -19.938 58.623 1.00 84.50 213 GLN A C 1
ATOM 1747 O O . GLN A 1 213 ? -41.074 -20.362 59.499 1.00 84.50 213 GLN A O 1
ATOM 1752 N N . GLN A 1 214 ? -40.376 -20.392 57.371 1.00 82.88 214 GLN A N 1
ATOM 1753 C CA . GLN A 1 214 ? -41.326 -21.407 56.932 1.00 82.88 214 GLN A CA 1
ATOM 1754 C C . GLN A 1 214 ? -41.025 -22.779 57.554 1.00 82.88 214 GLN A C 1
ATOM 1756 O O . GLN A 1 214 ? -41.948 -23.474 57.977 1.00 82.88 214 GLN A O 1
ATOM 1761 N N . GLN A 1 215 ? -39.750 -23.162 57.676 1.00 85.81 215 GLN A N 1
ATOM 1762 C CA . GLN A 1 215 ? -39.341 -24.369 58.400 1.00 85.81 215 GLN A CA 1
ATOM 1763 C C . GLN A 1 215 ? -39.738 -24.298 59.879 1.00 85.81 215 GLN A C 1
ATOM 1765 O O . GLN A 1 215 ? -40.314 -25.251 60.401 1.00 85.81 215 GLN A O 1
ATOM 1770 N N . GLU A 1 216 ? -39.494 -23.167 60.543 1.00 85.19 216 GLU A N 1
ATOM 1771 C CA . GLU A 1 216 ? -39.894 -22.948 61.937 1.00 85.19 216 GLU A CA 1
ATOM 1772 C C . GLU A 1 216 ? -41.417 -23.034 62.114 1.00 85.19 216 GLU A C 1
ATOM 1774 O O . GLU A 1 216 ? -41.903 -23.703 63.028 1.00 85.19 216 GLU A O 1
ATOM 1779 N N . ALA A 1 217 ? -42.187 -22.416 61.216 1.00 84.25 217 ALA A N 1
ATOM 1780 C CA . ALA A 1 217 ? -43.642 -22.499 61.235 1.00 84.25 217 ALA A CA 1
ATOM 1781 C C . ALA A 1 217 ? -44.139 -23.939 61.007 1.00 84.25 217 ALA A C 1
ATOM 1783 O O . ALA A 1 217 ? -45.010 -24.410 61.739 1.00 84.25 217 ALA A O 1
ATOM 1784 N N . ASN A 1 218 ? -43.537 -24.673 60.066 1.00 84.62 218 ASN A N 1
ATOM 1785 C CA . ASN A 1 218 ? -43.861 -26.076 59.802 1.00 84.62 218 ASN A CA 1
ATOM 1786 C C . ASN A 1 218 ? -43.569 -26.984 61.005 1.00 84.62 218 ASN A C 1
ATOM 1788 O O . ASN A 1 218 ? -44.347 -27.897 61.275 1.00 84.62 218 ASN A O 1
ATOM 1792 N N . LEU A 1 219 ? -42.497 -26.726 61.763 1.00 87.19 219 LEU A N 1
ATOM 1793 C CA . LEU A 1 219 ? -42.202 -27.452 63.004 1.00 87.19 219 LEU A CA 1
ATOM 1794 C C . LEU A 1 219 ? -43.279 -27.216 64.072 1.00 87.19 219 LEU A C 1
ATOM 1796 O O . LEU A 1 219 ? -43.702 -28.165 64.732 1.00 87.19 219 LEU A O 1
ATOM 1800 N N . ILE A 1 220 ? -43.764 -25.978 64.212 1.00 85.06 220 ILE A N 1
ATOM 1801 C CA . ILE A 1 220 ? -44.858 -25.640 65.139 1.00 85.06 220 ILE A CA 1
ATOM 1802 C C . ILE A 1 220 ? -46.156 -26.342 64.720 1.00 85.06 220 ILE A C 1
ATOM 1804 O O . ILE A 1 220 ? -46.847 -26.917 65.561 1.00 85.06 220 ILE A O 1
ATOM 1808 N N . ILE A 1 221 ? -46.478 -26.343 63.422 1.00 85.31 221 ILE A N 1
ATOM 1809 C CA . ILE A 1 221 ? -47.653 -27.047 62.887 1.00 85.31 221 ILE A CA 1
ATOM 1810 C C . ILE A 1 221 ? -47.523 -28.558 63.125 1.00 85.31 221 ILE A C 1
ATOM 1812 O O . ILE A 1 221 ? -48.487 -29.192 63.557 1.00 85.31 221 ILE A O 1
ATOM 1816 N N . ALA A 1 222 ? -46.338 -29.136 62.909 1.00 87.00 222 ALA A N 1
ATOM 1817 C CA . ALA A 1 222 ? -46.072 -30.552 63.147 1.00 87.00 222 ALA A CA 1
ATOM 1818 C C . ALA A 1 222 ? -46.239 -30.931 64.631 1.00 87.00 222 ALA A C 1
ATOM 1820 O O . ALA A 1 222 ? -46.968 -31.882 64.921 1.00 87.00 222 ALA A O 1
ATOM 1821 N N . ASP A 1 223 ? -45.656 -30.169 65.567 1.00 87.69 223 ASP A N 1
ATOM 1822 C CA . ASP A 1 223 ? -45.830 -30.383 67.016 1.00 87.69 223 ASP A CA 1
ATOM 1823 C C . ASP A 1 223 ? -47.307 -30.265 67.425 1.00 87.69 223 ASP A C 1
ATOM 1825 O O . ASP A 1 223 ? -47.854 -31.150 68.089 1.00 87.69 223 ASP A O 1
ATOM 1829 N N . GLY A 1 224 ? -47.997 -29.223 66.949 1.00 85.56 224 GLY A N 1
ATOM 1830 C CA . GLY A 1 224 ? -49.430 -29.039 67.176 1.00 85.56 224 GLY A CA 1
ATOM 1831 C C . GLY A 1 224 ? -50.260 -30.214 66.651 1.00 85.56 224 GLY A C 1
ATOM 1832 O O . GLY A 1 224 ? -51.126 -30.729 67.359 1.00 85.56 224 GLY A O 1
ATOM 1833 N N . SER A 1 225 ? -49.956 -30.704 65.447 1.00 86.38 225 SER A N 1
ATOM 1834 C CA . SER A 1 225 ? -50.657 -31.838 64.832 1.00 86.38 225 SER A CA 1
ATOM 1835 C C . SER A 1 225 ? -50.445 -33.154 65.590 1.00 86.38 225 SER A C 1
ATOM 1837 O O . SER A 1 225 ? -51.400 -33.907 65.795 1.00 86.38 225 SER A O 1
ATOM 1839 N N . ALA A 1 226 ? -49.230 -33.413 66.086 1.00 87.25 226 ALA A N 1
ATOM 1840 C CA . ALA A 1 226 ? -48.919 -34.599 66.880 1.00 87.25 226 ALA A CA 1
ATOM 1841 C C . ALA A 1 226 ? -49.658 -34.581 68.228 1.00 87.25 226 ALA A C 1
ATOM 1843 O O . ALA A 1 226 ? -50.258 -35.583 68.631 1.00 87.25 226 ALA A O 1
ATOM 1844 N N . ARG A 1 227 ? -49.683 -33.420 68.899 1.00 84.25 227 ARG A N 1
ATOM 1845 C CA . ARG A 1 227 ? -50.442 -33.215 70.143 1.00 84.25 227 ARG A CA 1
ATOM 1846 C C . ARG A 1 227 ? -51.939 -33.398 69.930 1.00 84.25 227 ARG A C 1
ATOM 1848 O O . ARG A 1 227 ? -52.578 -34.081 70.728 1.00 84.25 227 ARG A O 1
ATOM 1855 N N . LEU A 1 228 ? -52.482 -32.873 68.831 1.00 84.06 228 LEU A N 1
ATOM 1856 C CA . LEU A 1 228 ? -53.891 -33.034 68.478 1.00 84.06 228 LEU A CA 1
ATOM 1857 C C . LEU A 1 228 ? -54.256 -34.513 68.281 1.00 84.06 228 LEU A C 1
ATOM 1859 O O . LEU A 1 228 ? -55.240 -34.986 68.845 1.00 84.06 228 LEU A O 1
ATOM 1863 N N . GLN A 1 229 ? -53.440 -35.276 67.544 1.00 85.56 229 GLN A N 1
ATOM 1864 C CA . GLN A 1 229 ? -53.672 -36.712 67.343 1.00 85.56 229 GLN A CA 1
ATOM 1865 C C . GLN A 1 229 ? -53.663 -37.503 68.660 1.00 85.56 229 GLN A C 1
ATOM 1867 O O . GLN A 1 229 ? -54.474 -38.416 68.842 1.00 85.56 229 GLN A O 1
ATOM 1872 N N . LEU A 1 230 ? -52.763 -37.168 69.590 1.00 84.44 230 LEU A N 1
ATOM 1873 C CA . LEU A 1 230 ? -52.709 -37.797 70.913 1.00 84.44 230 LEU A CA 1
ATOM 1874 C C . LEU A 1 230 ? -53.913 -37.416 71.785 1.00 84.44 230 LEU A C 1
ATOM 1876 O O . LEU A 1 230 ? -54.482 -38.289 72.443 1.00 84.44 230 LEU A O 1
ATOM 1880 N N . ALA A 1 231 ? -54.324 -36.147 71.768 1.00 80.00 231 ALA A N 1
ATOM 1881 C CA . ALA A 1 231 ? -55.463 -35.648 72.535 1.00 80.00 231 ALA A CA 1
ATOM 1882 C C . ALA A 1 231 ? -56.793 -36.253 72.051 1.00 80.00 231 ALA A C 1
ATOM 1884 O O . ALA A 1 231 ? -57.604 -36.693 72.868 1.00 80.00 231 ALA A O 1
ATOM 1885 N N . ILE A 1 232 ? -56.971 -36.403 70.730 1.00 79.31 232 ILE A N 1
ATOM 1886 C CA . ILE A 1 232 ? -58.126 -37.095 70.130 1.00 79.31 232 ILE A CA 1
ATOM 1887 C C . ILE A 1 232 ? -58.200 -38.556 70.602 1.00 79.31 232 ILE A C 1
ATOM 1889 O O . ILE A 1 232 ? -59.276 -39.031 70.964 1.00 79.31 232 ILE A O 1
ATOM 1893 N N . LYS A 1 233 ? -57.066 -39.270 70.666 1.00 82.62 233 LYS A N 1
ATOM 1894 C CA . LYS A 1 233 ? -57.018 -40.659 71.169 1.00 82.62 233 LYS A CA 1
ATOM 1895 C C . LYS A 1 233 ? -57.366 -40.768 72.658 1.00 82.62 233 LYS A C 1
ATOM 1897 O O . LYS A 1 233 ? -57.957 -41.765 73.065 1.00 82.62 233 LYS A O 1
ATOM 1902 N N . LYS A 1 234 ? -57.004 -39.764 73.465 1.00 81.81 234 LYS A N 1
ATOM 1903 C CA . LYS A 1 234 ? -57.248 -39.724 74.919 1.00 81.81 234 LYS A CA 1
ATOM 1904 C C . LYS A 1 234 ? -58.603 -39.115 75.319 1.00 81.81 234 LYS A C 1
ATOM 1906 O O . LYS A 1 234 ? -58.969 -39.233 76.483 1.00 81.81 234 LYS A O 1
ATOM 1911 N N . LYS A 1 235 ? -59.351 -38.517 74.379 1.00 77.00 235 LYS A N 1
ATOM 1912 C CA . LYS A 1 235 ? -60.611 -37.773 74.608 1.00 77.00 235 LYS A CA 1
ATOM 1913 C C . LYS A 1 235 ? -60.482 -36.610 75.608 1.00 77.00 235 LYS A C 1
ATOM 1915 O O . LYS A 1 235 ? -61.432 -36.307 76.326 1.00 77.00 235 LYS A O 1
ATOM 1920 N N . ASP A 1 236 ? -59.327 -35.952 75.644 1.00 76.31 236 ASP A N 1
ATOM 1921 C CA . ASP A 1 236 ? -59.118 -34.769 76.485 1.00 76.31 236 ASP A CA 1
ATOM 1922 C C . ASP A 1 236 ? -59.487 -33.494 75.710 1.00 76.31 236 ASP A C 1
ATOM 1924 O O . ASP A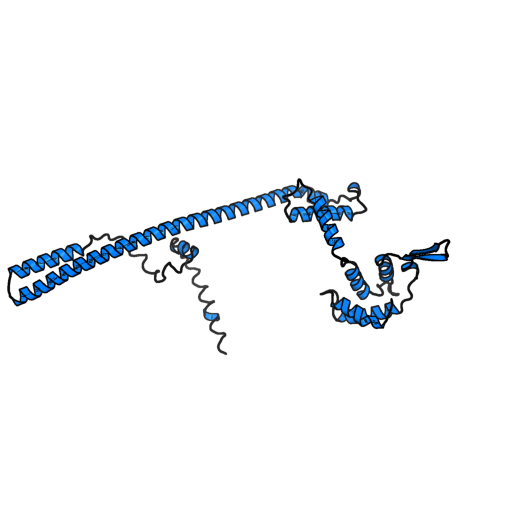 1 236 ? -58.827 -33.132 74.735 1.00 76.31 236 ASP A O 1
ATOM 1928 N N . SER A 1 237 ? -60.566 -32.824 76.125 1.00 76.00 237 SER A N 1
ATOM 1929 C CA . SER A 1 237 ? -61.083 -31.624 75.452 1.00 76.00 237 SER A CA 1
ATOM 1930 C C . SER A 1 237 ? -60.154 -30.414 75.583 1.00 76.00 237 SER A C 1
ATOM 1932 O O . SER A 1 237 ? -60.144 -29.567 74.692 1.00 76.00 237 SER A O 1
ATOM 1934 N N . LEU A 1 238 ? -59.382 -30.318 76.670 1.00 79.44 238 LEU A N 1
ATOM 1935 C CA . LEU A 1 238 ? -58.552 -29.145 76.955 1.00 79.44 238 LEU A CA 1
ATOM 1936 C C . LEU A 1 238 ? -57.273 -29.155 76.101 1.00 79.44 238 LEU A C 1
ATOM 1938 O O . LEU A 1 238 ? -56.824 -28.122 75.601 1.00 79.44 238 LEU A O 1
ATOM 1942 N N . ASP A 1 239 ? -56.702 -30.341 75.892 1.00 77.38 239 ASP A N 1
ATOM 1943 C CA . ASP A 1 239 ? -55.508 -30.514 75.063 1.00 77.38 239 ASP A CA 1
ATOM 1944 C C . ASP A 1 239 ? -55.809 -30.418 73.556 1.00 77.38 239 ASP A C 1
ATOM 1946 O O . ASP A 1 239 ? -54.940 -29.998 72.788 1.00 77.38 239 ASP A O 1
ATOM 1950 N N . ILE A 1 240 ? -57.046 -30.709 73.125 1.00 76.12 240 ILE A N 1
ATOM 1951 C CA . ILE A 1 240 ? -57.510 -30.448 71.748 1.00 76.12 240 ILE A CA 1
ATOM 1952 C C . ILE A 1 240 ? -57.510 -28.941 71.450 1.00 76.12 240 ILE A C 1
ATOM 1954 O O . ILE A 1 240 ? -57.016 -28.518 70.401 1.00 76.12 240 ILE A O 1
ATOM 1958 N N . GLU A 1 241 ? -58.020 -28.120 72.370 1.00 77.75 241 GLU A N 1
ATOM 1959 C CA . GLU A 1 241 ? -58.063 -26.662 72.209 1.00 77.75 241 GLU A CA 1
ATOM 1960 C C . GLU A 1 241 ? -56.648 -26.070 72.147 1.00 77.75 241 GLU A C 1
ATOM 1962 O O . GLU A 1 241 ? -56.317 -25.324 71.223 1.00 77.75 241 GLU A O 1
ATOM 1967 N N . ARG A 1 242 ? -55.760 -26.497 73.055 1.00 79.75 242 ARG A N 1
ATOM 1968 C CA . ARG A 1 242 ? -54.347 -26.078 73.070 1.00 79.75 242 ARG A CA 1
ATOM 1969 C C . ARG A 1 242 ? -53.606 -26.443 71.786 1.00 79.75 242 ARG A C 1
ATOM 1971 O O . ARG A 1 242 ? -52.862 -25.619 71.258 1.00 79.75 242 ARG A O 1
ATOM 1978 N N . ALA A 1 243 ? -53.811 -27.653 71.268 1.00 76.44 243 ALA A N 1
ATOM 1979 C CA . ALA A 1 243 ? -53.197 -28.089 70.018 1.00 76.44 243 ALA A CA 1
ATOM 1980 C C . ALA A 1 243 ? -53.727 -27.303 68.803 1.00 76.44 243 ALA A C 1
ATOM 1982 O O . ALA A 1 243 ? -52.956 -26.945 67.914 1.00 76.44 243 ALA A O 1
ATOM 1983 N N . THR A 1 244 ? -55.019 -26.961 68.797 1.00 78.62 244 THR A N 1
ATOM 1984 C CA . THR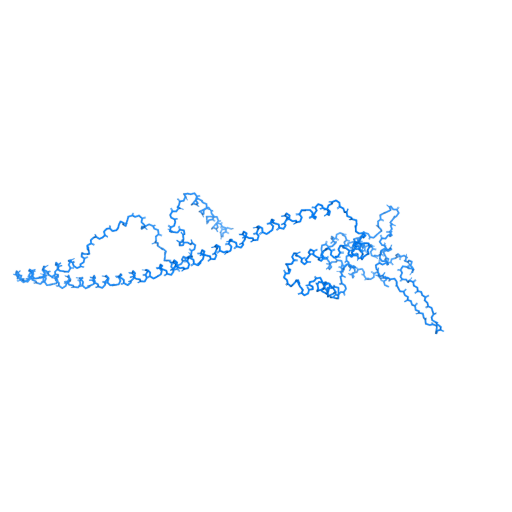 A 1 244 ? -55.650 -26.159 67.735 1.00 78.62 244 THR A CA 1
ATOM 1985 C C . THR A 1 244 ? -55.129 -24.719 67.725 1.00 78.62 244 THR A C 1
ATOM 1987 O O . THR A 1 244 ? -54.819 -24.188 66.659 1.00 78.62 244 THR A O 1
ATOM 1990 N N . ILE A 1 245 ? -54.943 -24.106 68.902 1.00 80.25 245 ILE A N 1
ATOM 1991 C CA . ILE A 1 245 ? -54.312 -22.781 69.039 1.00 80.25 245 ILE A CA 1
ATOM 1992 C C . ILE A 1 245 ? -52.871 -22.810 68.505 1.00 80.25 245 ILE A C 1
ATOM 1994 O O . ILE A 1 245 ? -52.452 -21.878 67.818 1.00 80.25 245 ILE A O 1
ATOM 1998 N N . LEU A 1 246 ? -52.124 -23.889 68.766 1.00 79.06 246 LEU A N 1
ATOM 1999 C CA . LEU A 1 246 ? -50.747 -24.051 68.289 1.00 79.06 246 LEU A CA 1
ATOM 2000 C C . LEU A 1 246 ? -50.673 -24.129 66.752 1.00 79.06 246 LEU A C 1
ATOM 2002 O O . LEU A 1 246 ? -49.854 -23.446 66.136 1.00 79.06 246 LEU A O 1
ATOM 2006 N N . ILE A 1 247 ? -51.567 -24.907 66.129 1.00 78.69 247 ILE A N 1
ATOM 2007 C CA . ILE A 1 247 ? -51.688 -25.012 64.664 1.00 78.69 247 ILE A CA 1
ATOM 2008 C C . ILE A 1 247 ? -52.123 -23.669 64.061 1.00 78.69 247 ILE A C 1
ATOM 2010 O O . ILE A 1 247 ? -51.556 -23.238 63.060 1.00 78.69 247 ILE A O 1
ATOM 2014 N N . GLY A 1 248 ? -53.077 -22.972 64.685 1.00 76.06 248 GLY A N 1
ATOM 2015 C CA . GLY A 1 248 ? -53.501 -21.634 64.264 1.00 76.06 248 GLY A CA 1
ATOM 2016 C C . GLY A 1 248 ? -52.368 -20.605 64.333 1.00 76.06 248 GLY A C 1
ATOM 2017 O O . GLY A 1 248 ? -52.182 -19.825 63.401 1.00 76.06 248 GLY A O 1
ATOM 2018 N N . GLY A 1 249 ? -51.553 -20.647 65.391 1.00 77.31 249 GLY A N 1
ATOM 2019 C CA . GLY A 1 249 ? -50.360 -19.811 65.532 1.00 77.31 249 GLY A CA 1
ATOM 2020 C C . GLY A 1 249 ? -49.283 -20.108 64.482 1.00 77.31 249 GLY A C 1
ATOM 2021 O O . GLY A 1 249 ? -48.641 -19.181 63.992 1.00 77.31 249 GLY A O 1
ATOM 2022 N N . GLY A 1 250 ? -49.112 -21.376 64.100 1.00 74.31 250 GLY A N 1
ATOM 2023 C CA . GLY A 1 250 ? -48.245 -21.782 62.991 1.00 74.31 250 GLY A CA 1
ATOM 2024 C C . GLY A 1 250 ? -48.767 -21.315 61.628 1.00 74.31 250 GLY A C 1
ATOM 2025 O O . GLY A 1 250 ? -48.026 -20.693 60.871 1.00 74.31 250 GLY A O 1
ATOM 2026 N N . ASN A 1 251 ? -50.057 -21.514 61.345 1.00 72.62 251 ASN A N 1
ATOM 2027 C CA . ASN A 1 251 ? -50.680 -21.093 60.086 1.00 72.62 251 ASN A CA 1
ATOM 2028 C C . ASN A 1 251 ? -50.647 -19.569 59.899 1.00 72.62 251 ASN A C 1
ATOM 2030 O O . ASN A 1 251 ? -50.322 -19.092 58.814 1.00 72.62 251 ASN A O 1
ATOM 2034 N N . ASN A 1 252 ? -50.883 -18.794 60.959 1.00 72.06 252 ASN A N 1
ATOM 2035 C CA . ASN A 1 252 ? -50.767 -17.333 60.910 1.00 72.06 252 ASN A CA 1
ATOM 2036 C C . ASN A 1 252 ? -49.333 -16.852 60.637 1.00 72.06 252 ASN A C 1
ATOM 2038 O O . ASN A 1 252 ? -49.157 -15.761 60.108 1.00 72.06 252 ASN A O 1
ATOM 2042 N N . LYS A 1 253 ? -48.312 -17.656 60.962 1.00 69.00 253 LYS A N 1
ATOM 2043 C CA . LYS A 1 253 ? -46.917 -17.381 60.581 1.00 69.00 253 LYS A CA 1
ATOM 2044 C C . LYS A 1 253 ? -46.598 -17.777 59.135 1.00 69.00 253 LYS A C 1
ATOM 2046 O O . LYS A 1 253 ? -45.667 -17.226 58.568 1.00 69.00 253 LYS A O 1
ATOM 2051 N N . THR A 1 254 ? -47.346 -18.712 58.540 1.00 57.06 254 THR A N 1
ATOM 2052 C CA . THR A 1 254 ? -47.197 -19.102 57.121 1.00 57.06 254 THR A CA 1
ATOM 2053 C C . THR A 1 254 ? -48.011 -18.242 56.152 1.00 57.06 254 THR A C 1
ATOM 2055 O O . THR A 1 254 ? -47.670 -18.162 54.974 1.00 57.06 254 THR A O 1
ATOM 2058 N N . ILE A 1 255 ? -49.085 -17.601 56.627 1.00 51.19 255 ILE A N 1
ATOM 2059 C CA . ILE A 1 255 ? -49.882 -16.657 55.840 1.00 51.19 255 ILE A CA 1
ATOM 2060 C C . ILE A 1 255 ? -49.161 -15.312 55.884 1.00 51.19 255 ILE A C 1
ATOM 2062 O O . ILE A 1 255 ? -49.410 -14.467 56.741 1.00 51.19 255 ILE A O 1
ATOM 2066 N N . PHE A 1 256 ? -48.241 -15.113 54.949 1.00 52.50 256 PHE A N 1
ATOM 2067 C CA . PHE A 1 256 ? -47.780 -13.769 54.634 1.00 52.50 256 PHE A CA 1
ATOM 2068 C C . PHE A 1 256 ? -48.971 -12.978 54.064 1.00 52.50 256 PHE A C 1
ATOM 2070 O O . PHE A 1 256 ? -49.745 -13.537 53.279 1.00 52.50 256 PHE A O 1
ATOM 2077 N N . PRO A 1 257 ? -49.180 -11.706 54.452 1.00 39.53 257 PRO A N 1
ATOM 2078 C CA . PRO A 1 257 ? -50.217 -10.893 53.835 1.00 39.53 257 PRO A CA 1
ATOM 2079 C C . PRO A 1 257 ? -49.956 -10.843 52.328 1.00 39.53 257 PRO A C 1
ATOM 2081 O O . PRO A 1 257 ? -48.854 -10.506 51.901 1.00 39.53 257 PRO A O 1
ATOM 2084 N N . ASN A 1 258 ? -50.972 -11.207 51.541 1.00 34.44 258 ASN A N 1
ATOM 2085 C CA . ASN A 1 258 ? -50.990 -11.095 50.087 1.00 34.44 258 ASN A CA 1
ATOM 2086 C C . ASN A 1 258 ? -50.493 -9.706 49.650 1.00 34.44 258 ASN A C 1
ATOM 2088 O O . ASN A 1 258 ? -51.269 -8.757 49.574 1.00 34.44 258 ASN A O 1
ATOM 2092 N N . GLN A 1 259 ? -49.220 -9.599 49.285 1.00 34.16 259 GLN A N 1
ATOM 2093 C CA . GLN A 1 259 ? -48.824 -8.725 48.197 1.00 34.16 259 GLN A CA 1
ATOM 2094 C C . GLN A 1 259 ? -48.967 -9.552 46.927 1.00 34.16 259 GLN A C 1
ATOM 2096 O O . GLN A 1 259 ? -48.033 -10.186 46.448 1.00 34.16 259 GLN A O 1
ATOM 2101 N N . THR A 1 260 ? -50.182 -9.555 46.384 1.00 32.47 260 THR A N 1
ATOM 2102 C CA . THR A 1 260 ? -50.405 -9.790 44.960 1.00 32.47 260 THR A CA 1
ATOM 2103 C C . THR A 1 260 ? -49.702 -8.671 44.191 1.00 32.47 260 THR A C 1
ATOM 2105 O O . THR A 1 260 ? -50.331 -7.708 43.757 1.00 32.47 260 THR A O 1
ATOM 2108 N N . VAL A 1 261 ? -48.379 -8.757 44.060 1.00 32.72 261 VAL A N 1
ATOM 2109 C CA . VAL A 1 261 ? -47.684 -8.122 42.945 1.00 32.72 261 VAL A CA 1
ATOM 2110 C C . VAL A 1 261 ? -48.054 -8.974 41.741 1.00 32.72 261 VAL A C 1
ATOM 2112 O O . VAL A 1 261 ? -47.811 -10.178 41.741 1.00 32.72 261 VAL A O 1
ATOM 2115 N N . GLY A 1 262 ? -48.755 -8.371 40.780 1.00 31.11 262 GLY A N 1
ATOM 2116 C CA . GLY A 1 262 ? -49.249 -9.032 39.578 1.00 31.11 262 GLY A CA 1
ATOM 2117 C C . GLY A 1 262 ? -48.136 -9.802 38.877 1.00 31.11 262 GLY A C 1
ATOM 2118 O O . GLY A 1 262 ? -47.307 -9.227 38.183 1.00 31.11 262 GLY A O 1
ATOM 2119 N N . MET A 1 263 ? -48.128 -11.114 39.074 1.00 30.17 263 MET A N 1
ATOM 2120 C CA . MET A 1 263 ? -47.151 -12.038 38.518 1.00 30.17 263 MET A CA 1
ATOM 2121 C C . MET A 1 263 ? -47.855 -12.893 37.464 1.00 30.17 263 MET A C 1
ATOM 2123 O O . MET A 1 263 ? -47.869 -14.112 37.562 1.00 30.17 263 MET A O 1
ATOM 2127 N N . ASN A 1 264 ? -48.504 -12.244 36.491 1.00 32.78 264 ASN A N 1
ATOM 2128 C CA . ASN A 1 264 ? -49.228 -12.946 35.429 1.00 32.78 264 ASN A CA 1
ATOM 2129 C C . ASN A 1 264 ? -48.650 -12.796 34.016 1.00 32.78 264 ASN A C 1
ATOM 2131 O O . ASN A 1 264 ? -49.178 -13.465 33.145 1.00 32.78 264 ASN A O 1
ATOM 2135 N N . ASP A 1 265 ? -47.546 -12.074 33.771 1.00 29.19 265 ASP A N 1
ATOM 2136 C CA . ASP A 1 265 ? -47.035 -11.942 32.384 1.00 29.19 265 ASP A CA 1
ATOM 2137 C C . ASP A 1 265 ? -45.538 -12.238 32.144 1.00 29.19 265 ASP A C 1
ATOM 2139 O O . ASP A 1 265 ? -45.094 -12.188 31.002 1.00 29.19 265 ASP A O 1
ATOM 2143 N N . CYS A 1 266 ? -44.737 -12.637 33.145 1.00 32.44 266 CYS A N 1
ATOM 2144 C CA . CYS A 1 266 ? -43.285 -12.863 32.933 1.00 32.44 266 CYS A CA 1
ATOM 2145 C C . CYS A 1 266 ? -42.793 -14.319 33.049 1.00 32.44 266 CYS A C 1
ATOM 2147 O O . CYS A 1 266 ? -41.609 -14.582 32.838 1.00 32.44 266 CYS A O 1
ATOM 2149 N N . LEU A 1 267 ? -43.658 -15.291 33.356 1.00 31.48 267 LEU A N 1
ATOM 2150 C CA . LEU A 1 267 ? -43.234 -16.658 33.717 1.00 31.48 267 LEU A CA 1
ATOM 2151 C C . LEU A 1 267 ? -43.126 -17.667 32.557 1.00 31.48 267 LEU A C 1
ATOM 2153 O O . LEU A 1 267 ? -43.092 -18.869 32.804 1.00 31.48 267 LEU A O 1
ATOM 2157 N N . LEU A 1 268 ? -43.013 -17.220 31.301 1.00 35.38 268 LEU A N 1
ATOM 2158 C CA . LEU A 1 268 ? -42.849 -18.137 30.158 1.00 35.38 268 LEU A CA 1
ATOM 2159 C C . LEU A 1 268 ? -41.474 -18.125 29.468 1.00 35.38 268 LEU A C 1
ATOM 2161 O O . LEU A 1 268 ? -41.304 -18.860 28.502 1.00 35.38 268 LEU A O 1
ATOM 2165 N N . LEU A 1 269 ? -40.464 -17.383 29.949 1.00 36.34 269 LEU A N 1
ATOM 2166 C CA . LEU A 1 269 ? -39.173 -17.279 29.229 1.00 36.34 269 LEU A CA 1
ATOM 2167 C C . LEU A 1 269 ? -37.889 -17.537 30.041 1.00 36.34 269 LEU A C 1
ATOM 2169 O O . LEU A 1 269 ? -36.800 -17.174 29.593 1.00 36.34 269 LEU A O 1
ATOM 2173 N N . ALA A 1 270 ? -37.951 -18.207 31.192 1.00 38.62 270 ALA A N 1
ATOM 2174 C CA . ALA A 1 270 ? -36.761 -18.413 32.025 1.00 38.62 270 ALA A CA 1
ATOM 2175 C C . ALA A 1 270 ? -36.554 -19.876 32.442 1.00 38.62 270 ALA A C 1
ATOM 2177 O O . ALA A 1 270 ? -36.918 -20.273 33.538 1.00 38.62 270 ALA A O 1
ATOM 2178 N N . ASN A 1 271 ? -35.896 -20.659 31.581 1.00 38.72 271 ASN A N 1
ATOM 2179 C CA . ASN A 1 271 ? -35.227 -21.907 31.982 1.00 38.72 271 ASN A CA 1
ATOM 2180 C C . ASN A 1 271 ? -33.734 -21.923 31.597 1.00 38.72 271 ASN A C 1
ATOM 2182 O O . ASN A 1 271 ? -33.140 -22.980 31.403 1.00 38.72 271 ASN A O 1
ATOM 2186 N N . VAL A 1 272 ? -33.101 -20.747 31.506 1.00 42.50 272 VAL A N 1
ATOM 2187 C CA . VAL A 1 272 ? -31.644 -20.640 31.328 1.00 42.50 272 VAL A CA 1
ATOM 2188 C C . VAL A 1 272 ? -31.062 -19.763 32.441 1.00 42.50 272 VAL A C 1
ATOM 2190 O O . VAL A 1 272 ? -31.495 -18.614 32.562 1.00 42.50 272 VAL A O 1
ATOM 2193 N N . PRO A 1 273 ? -30.111 -20.278 33.246 1.00 42.19 273 PRO A N 1
ATOM 2194 C CA . PRO A 1 273 ? -29.407 -19.494 34.258 1.00 42.19 273 PRO A CA 1
ATOM 2195 C C . PRO A 1 273 ? -28.675 -18.304 33.623 1.00 42.19 273 PRO A C 1
ATOM 2197 O O . PRO A 1 273 ? -27.995 -18.462 32.607 1.00 42.19 273 PRO A O 1
ATOM 2200 N N . VAL A 1 274 ? -28.779 -17.127 34.245 1.00 44.50 274 VAL A N 1
ATOM 2201 C CA . VAL A 1 274 ? -28.173 -15.865 33.769 1.00 44.50 274 VAL A CA 1
ATOM 2202 C C . VAL A 1 274 ? -26.641 -15.942 33.701 1.00 44.50 274 VAL A C 1
ATOM 2204 O O . VAL A 1 274 ? -26.029 -15.268 32.880 1.00 44.50 274 VAL A O 1
ATOM 2207 N N . SER A 1 275 ? -26.023 -16.871 34.437 1.00 45.34 275 SER A N 1
ATOM 2208 C CA . SER A 1 275 ? -24.583 -17.171 34.397 1.00 45.34 275 SER A CA 1
ATOM 2209 C C . SER A 1 275 ? -24.047 -17.661 33.041 1.00 45.34 275 SER A C 1
ATOM 2211 O O . SER A 1 275 ? -22.845 -17.883 32.904 1.00 45.34 275 SER A O 1
ATOM 2213 N N . ARG A 1 276 ? -24.913 -17.846 32.036 1.00 42.00 276 ARG A N 1
ATOM 2214 C CA . ARG A 1 276 ? -24.541 -18.214 30.661 1.00 42.00 276 ARG A CA 1
ATOM 2215 C C . ARG A 1 276 ? -24.898 -17.165 29.604 1.00 42.00 276 ARG A C 1
ATOM 2217 O O . ARG A 1 276 ? -24.666 -17.434 28.431 1.00 42.00 276 ARG A O 1
ATOM 2224 N N . LEU A 1 277 ? -25.460 -16.017 29.986 1.00 46.44 27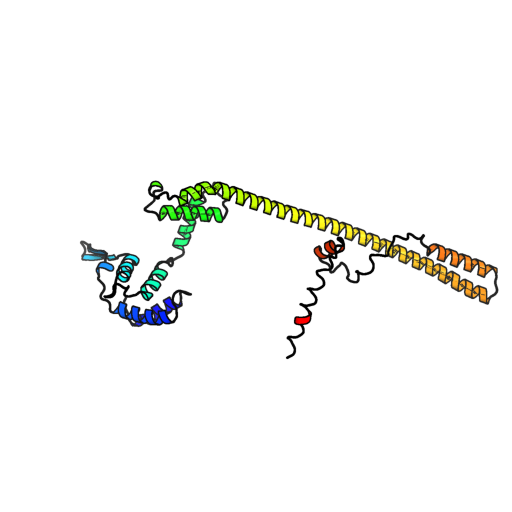7 LEU A N 1
ATOM 2225 C CA . LEU A 1 277 ? -25.894 -14.990 29.035 1.00 46.44 277 LEU A CA 1
ATOM 2226 C C . LEU A 1 277 ? -24.837 -13.896 28.884 1.00 46.44 277 LEU A C 1
ATOM 2228 O O . LEU A 1 277 ? -24.267 -13.403 29.856 1.00 46.44 277 LEU A O 1
ATOM 2232 N N . THR A 1 278 ? -24.581 -13.510 27.641 1.00 50.34 278 THR A N 1
ATOM 2233 C CA . THR A 1 278 ? -23.711 -12.386 27.302 1.00 50.34 278 THR A CA 1
ATOM 2234 C C . THR A 1 278 ? -24.405 -11.050 27.613 1.00 50.34 278 THR A C 1
ATOM 2236 O O . THR A 1 278 ? -25.636 -10.970 27.572 1.00 50.34 278 THR A O 1
ATOM 2239 N N . PRO A 1 279 ? -23.658 -9.957 27.870 1.00 46.94 279 PRO A N 1
ATOM 2240 C CA . PRO A 1 279 ? -24.245 -8.645 28.172 1.00 46.94 279 PRO A CA 1
ATOM 2241 C C . PRO A 1 279 ? -25.259 -8.147 27.125 1.00 46.94 279 PRO A C 1
ATOM 2243 O O . PRO A 1 279 ? -26.231 -7.481 27.468 1.00 46.94 279 PRO A O 1
ATOM 2246 N N . HIS A 1 280 ? -25.079 -8.518 25.854 1.00 45.56 280 HIS A N 1
ATOM 2247 C CA . HIS A 1 280 ? -25.997 -8.178 24.764 1.00 45.56 280 HIS A CA 1
ATOM 2248 C C . HIS A 1 280 ? -27.353 -8.911 24.868 1.00 45.56 280 HIS A C 1
ATOM 2250 O O . HIS A 1 280 ? -28.398 -8.340 24.559 1.00 45.56 280 HIS A O 1
ATOM 2256 N N . GLU A 1 281 ? -27.366 -10.158 25.346 1.00 46.31 281 GLU A N 1
ATOM 2257 C CA . GLU A 1 281 ? -28.587 -10.967 25.506 1.00 46.31 281 GLU A CA 1
ATOM 2258 C C . GLU A 1 281 ? -29.444 -10.509 26.698 1.00 46.31 281 GLU A C 1
ATOM 2260 O O . GLU A 1 281 ? -30.664 -10.684 26.702 1.00 46.31 281 GLU A O 1
ATOM 2265 N N . ILE A 1 282 ? -28.822 -9.867 27.689 1.00 52.16 282 ILE A N 1
ATOM 2266 C CA . ILE A 1 282 ? -29.503 -9.282 28.851 1.00 52.16 282 ILE A CA 1
ATOM 2267 C C . ILE A 1 282 ? -30.260 -8.005 28.445 1.00 52.16 282 ILE A C 1
ATOM 2269 O O . ILE A 1 282 ? -31.421 -7.833 28.822 1.00 52.16 282 ILE A O 1
ATOM 2273 N N . VAL A 1 283 ? -29.658 -7.162 27.597 1.00 49.16 283 VAL A N 1
ATOM 2274 C CA . VAL A 1 283 ? -30.290 -5.934 27.072 1.00 49.16 283 VAL A CA 1
ATOM 2275 C C . VAL A 1 283 ? -31.501 -6.258 26.187 1.00 49.16 283 VAL A C 1
ATOM 2277 O O . VAL A 1 283 ? -32.549 -5.624 26.309 1.00 49.16 283 VAL A O 1
ATOM 2280 N N . GLN A 1 284 ? -31.415 -7.299 25.352 1.00 47.62 284 GLN A N 1
ATOM 2281 C CA . GLN A 1 284 ? -32.542 -7.729 24.513 1.00 47.62 284 GLN A CA 1
ATOM 2282 C C . GLN A 1 284 ? -33.712 -8.329 25.307 1.00 47.62 284 GLN A C 1
ATOM 2284 O O . GLN A 1 284 ? -34.851 -8.266 24.851 1.00 47.62 284 GLN A O 1
ATOM 2289 N N . ARG A 1 285 ? -33.471 -8.876 26.505 1.00 45.94 285 ARG A N 1
ATOM 2290 C CA . ARG A 1 285 ? -34.539 -9.387 27.382 1.00 45.94 285 ARG A CA 1
ATOM 2291 C C . ARG A 1 285 ? -35.325 -8.289 28.097 1.00 45.94 285 ARG A C 1
ATOM 2293 O O . ARG A 1 285 ? -36.496 -8.504 28.395 1.00 45.94 285 ARG A O 1
ATOM 2300 N N . GLN A 1 286 ? -34.711 -7.141 28.383 1.00 44.41 286 GLN A N 1
ATOM 2301 C CA . GLN A 1 286 ? -35.387 -6.030 29.066 1.00 44.41 286 GLN A CA 1
ATOM 2302 C C . GLN A 1 286 ? -36.171 -5.119 28.109 1.00 44.41 286 GLN A C 1
ATOM 2304 O O . GLN A 1 286 ? -37.131 -4.470 28.522 1.00 44.41 286 GLN A O 1
ATOM 2309 N N . HIS A 1 287 ? -35.815 -5.078 26.825 1.00 38.75 287 HIS A N 1
ATOM 2310 C CA . HIS A 1 287 ? -36.581 -4.366 25.803 1.00 38.75 287 HIS A CA 1
ATOM 2311 C C . HIS A 1 287 ? -37.502 -5.343 25.076 1.00 38.75 287 HIS A C 1
ATOM 2313 O O . HIS A 1 287 ? -37.121 -5.918 24.062 1.00 38.75 287 HIS A O 1
ATOM 2319 N N . GLY A 1 288 ? -38.713 -5.541 25.603 1.00 38.03 288 GLY A N 1
ATOM 2320 C CA . GLY A 1 288 ? -39.762 -6.385 25.021 1.00 38.03 288 GLY A CA 1
ATOM 2321 C C . GLY A 1 288 ? -40.228 -5.932 23.630 1.00 38.03 288 GLY A C 1
ATOM 2322 O O . GLY A 1 288 ? -41.350 -5.463 23.469 1.00 38.03 288 GLY A O 1
ATOM 2323 N N . VAL A 1 289 ? -39.381 -6.099 22.616 1.00 36.88 289 VAL A N 1
ATOM 2324 C CA . VAL A 1 289 ? -39.695 -5.903 21.200 1.00 36.88 289 VAL A CA 1
ATOM 2325 C C . VAL A 1 289 ? -39.461 -7.228 20.485 1.00 36.88 289 VAL A C 1
ATOM 2327 O O . VAL A 1 289 ? -38.473 -7.431 19.785 1.00 36.88 289 VAL A O 1
ATOM 2330 N N . TYR A 1 290 ? -40.409 -8.148 20.650 1.00 34.78 290 TYR A N 1
ATOM 2331 C CA . TYR A 1 290 ? -40.652 -9.152 19.623 1.00 34.78 290 TYR A CA 1
ATOM 2332 C C . TYR A 1 290 ? -41.460 -8.477 18.512 1.00 34.78 290 TYR A C 1
ATOM 2334 O O . TYR A 1 290 ? -42.676 -8.334 18.612 1.00 34.78 290 TYR A O 1
ATOM 2342 N N . THR A 1 291 ? -40.780 -8.052 17.446 1.00 32.59 291 THR A N 1
ATOM 2343 C CA . THR A 1 291 ? -41.419 -8.040 16.126 1.00 32.59 291 THR A CA 1
ATOM 2344 C C . THR A 1 291 ? -41.381 -9.475 15.610 1.00 32.59 291 THR A C 1
ATOM 2346 O O . THR A 1 291 ? -40.351 -10.147 15.637 1.00 32.59 291 THR A O 1
ATOM 2349 N N . SER A 1 292 ? -42.541 -9.974 15.207 1.00 32.84 292 SER A N 1
ATOM 2350 C CA . SER A 1 292 ? -42.826 -11.363 14.842 1.00 32.84 292 SER A CA 1
ATOM 2351 C C . SER A 1 292 ? -42.141 -11.867 13.561 1.00 32.84 292 SER A C 1
ATOM 2353 O O . SER A 1 292 ? -42.453 -12.965 13.115 1.00 32.84 292 SER A O 1
ATOM 2355 N N . ASP A 1 293 ? -41.185 -11.136 12.986 1.00 32.25 293 ASP A N 1
ATOM 2356 C CA . ASP A 1 293 ? -40.680 -11.417 11.633 1.00 32.25 293 ASP A CA 1
ATOM 2357 C C . ASP A 1 293 ? -39.281 -12.056 11.568 1.00 32.25 293 ASP A C 1
ATOM 2359 O O . ASP A 1 293 ? -38.815 -12.404 10.485 1.00 32.25 293 ASP A O 1
ATOM 2363 N N . VAL A 1 294 ? -38.607 -12.306 12.700 1.00 36.44 294 VAL A N 1
ATOM 2364 C CA . VAL A 1 294 ? -37.264 -12.939 12.687 1.00 36.44 294 VAL A CA 1
ATOM 2365 C C . VAL A 1 294 ? -37.303 -14.451 12.965 1.00 36.44 294 VAL A C 1
ATOM 2367 O O . VAL A 1 294 ? -36.374 -15.176 12.607 1.00 36.44 294 VAL A O 1
ATOM 2370 N N . PHE A 1 295 ? -38.409 -14.982 13.496 1.00 31.31 295 PHE A N 1
ATOM 2371 C CA . PHE A 1 295 ? -38.508 -16.407 13.849 1.00 31.31 295 PHE A CA 1
ATOM 2372 C C . PHE A 1 295 ? -38.691 -17.363 12.657 1.00 31.31 295 PHE A C 1
ATOM 2374 O O . PHE A 1 295 ? -38.579 -18.576 12.828 1.00 31.31 295 PHE A O 1
ATOM 2381 N N . ILE A 1 296 ? -38.905 -16.852 11.440 1.00 35.88 296 ILE A N 1
ATOM 2382 C CA . ILE A 1 296 ? -39.032 -17.700 10.243 1.00 35.88 296 ILE A CA 1
ATOM 2383 C C . ILE A 1 296 ? -37.665 -18.022 9.605 1.00 35.88 296 ILE A C 1
ATOM 2385 O O . ILE A 1 296 ? -37.537 -19.055 8.954 1.00 35.88 296 ILE A O 1
ATOM 2389 N N . ASN A 1 297 ? -36.601 -17.244 9.850 1.00 34.97 297 ASN A N 1
ATOM 2390 C CA . ASN A 1 297 ? -35.331 -17.435 9.127 1.00 34.97 297 ASN A CA 1
ATOM 2391 C C . ASN A 1 297 ? -34.230 -18.222 9.859 1.00 34.97 297 ASN A C 1
ATOM 2393 O O . ASN A 1 297 ? -33.277 -18.645 9.208 1.00 34.97 297 ASN A O 1
ATOM 2397 N N . MET A 1 298 ? -34.348 -18.501 11.163 1.00 32.28 298 MET A N 1
ATOM 2398 C CA . MET A 1 298 ? -33.342 -19.324 11.866 1.00 32.28 298 MET A CA 1
ATOM 2399 C C . MET A 1 298 ? -33.627 -20.835 11.851 1.00 32.28 298 MET A C 1
ATOM 2401 O O . MET A 1 298 ? -32.696 -21.623 11.999 1.00 32.28 298 MET A O 1
ATOM 2405 N N . ASN A 1 299 ? -34.867 -21.266 11.589 1.00 33.81 299 ASN A N 1
ATOM 2406 C CA . ASN A 1 299 ? -35.205 -22.698 11.528 1.00 33.81 299 ASN A CA 1
ATOM 2407 C C . ASN A 1 299 ? -34.950 -23.355 10.160 1.00 33.81 299 ASN A C 1
ATOM 2409 O O . ASN A 1 299 ? -34.944 -24.580 10.070 1.00 33.81 299 ASN A O 1
ATOM 2413 N N . LEU A 1 300 ? -34.675 -22.579 9.106 1.00 37.03 300 LEU A N 1
ATOM 2414 C CA . LEU A 1 300 ? -34.292 -23.127 7.797 1.00 37.03 300 LEU A CA 1
ATOM 2415 C C . LEU A 1 300 ? -32.791 -23.437 7.687 1.00 37.03 300 LEU A C 1
ATOM 2417 O O . LEU A 1 300 ? -32.414 -24.333 6.937 1.00 37.03 300 LEU A O 1
ATOM 2421 N N . TYR A 1 301 ? -31.936 -22.775 8.473 1.00 37.16 301 TYR A N 1
ATOM 2422 C CA . TYR A 1 301 ? -30.486 -23.004 8.413 1.00 37.16 301 TYR A CA 1
ATOM 2423 C C . TYR A 1 301 ? -30.015 -24.209 9.238 1.00 37.16 301 TYR A C 1
ATOM 2425 O O . TYR A 1 301 ? -29.076 -24.890 8.831 1.00 37.16 301 TYR A O 1
ATOM 2433 N N . ASN A 1 302 ? -30.701 -24.545 10.336 1.00 35.56 302 ASN A N 1
ATOM 2434 C CA . ASN A 1 302 ? -30.329 -25.704 11.158 1.00 35.56 302 ASN A CA 1
ATOM 2435 C C . ASN A 1 302 ? -30.894 -27.039 10.645 1.00 35.56 302 ASN A C 1
ATOM 2437 O O . ASN A 1 302 ? -30.337 -28.082 10.963 1.00 35.56 302 ASN A O 1
ATOM 2441 N N . SER A 1 303 ? -31.922 -27.035 9.785 1.00 35.31 303 SER A N 1
ATOM 2442 C CA . SER A 1 303 ? -32.434 -28.270 9.162 1.00 35.31 303 SER A CA 1
ATOM 2443 C C . SER A 1 303 ? -31.642 -28.717 7.923 1.00 35.31 303 SER A C 1
ATOM 2445 O O . SER A 1 303 ? -31.799 -29.859 7.496 1.00 35.31 303 SER A O 1
ATOM 2447 N N . MET A 1 304 ? -30.801 -27.859 7.331 1.00 34.81 304 MET A N 1
ATOM 2448 C CA . MET A 1 304 ? -29.947 -28.236 6.191 1.00 34.81 304 MET A CA 1
ATOM 2449 C C . MET A 1 304 ? -28.555 -28.736 6.605 1.00 34.81 304 MET A C 1
ATOM 2451 O O . MET A 1 304 ? -27.888 -29.387 5.805 1.00 34.81 304 MET A O 1
ATOM 2455 N N . ALA A 1 305 ? -28.126 -28.495 7.847 1.00 39.12 305 ALA A N 1
ATOM 2456 C CA . ALA A 1 305 ? -26.811 -28.921 8.334 1.00 39.12 305 ALA A CA 1
ATOM 2457 C C . ALA A 1 305 ? -26.767 -30.380 8.838 1.00 39.12 305 ALA A C 1
ATOM 2459 O O . ALA A 1 305 ? -25.682 -30.937 8.975 1.00 39.12 305 ALA A O 1
ATOM 2460 N N . GLU A 1 306 ? -27.915 -31.031 9.058 1.00 37.38 306 GLU A N 1
ATOM 2461 C CA . GLU A 1 306 ? -27.975 -32.427 9.534 1.00 37.38 306 GLU A CA 1
ATOM 2462 C C . GLU A 1 306 ? -28.199 -33.472 8.423 1.00 37.38 306 GLU A C 1
ATOM 2464 O O . GLU A 1 306 ? -28.153 -34.669 8.695 1.00 37.38 306 GLU A O 1
ATOM 2469 N N . PHE A 1 307 ? -28.352 -33.066 7.154 1.00 36.38 307 PHE A N 1
ATOM 2470 C CA . PHE A 1 307 ? -28.563 -34.000 6.032 1.00 36.38 307 PHE A CA 1
ATOM 2471 C C . PHE A 1 307 ? -27.329 -34.271 5.149 1.00 36.38 307 PHE A C 1
ATOM 2473 O O . PHE A 1 307 ? -27.454 -34.978 4.154 1.00 36.38 307 PHE A O 1
ATOM 24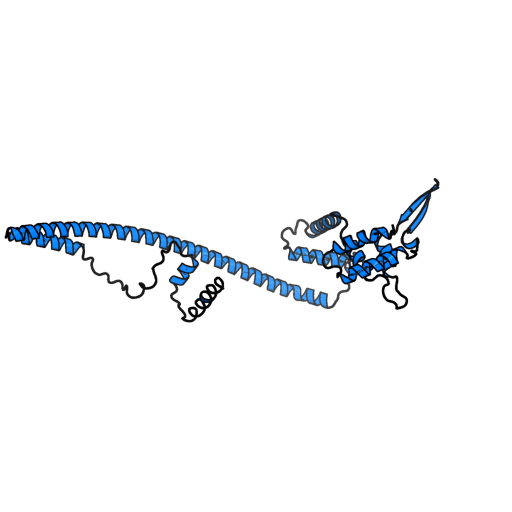80 N N . SER A 1 308 ? -26.131 -33.777 5.496 1.00 39.03 308 SER A N 1
ATOM 2481 C CA . SER A 1 308 ? -24.905 -34.023 4.704 1.00 39.03 308 SER A CA 1
ATOM 2482 C C . SER A 1 308 ? -23.856 -34.927 5.373 1.00 39.03 308 SER A C 1
ATOM 2484 O O . SER A 1 308 ? -22.700 -34.925 4.952 1.00 39.03 308 SER A O 1
ATOM 2486 N N . LEU A 1 309 ? -24.222 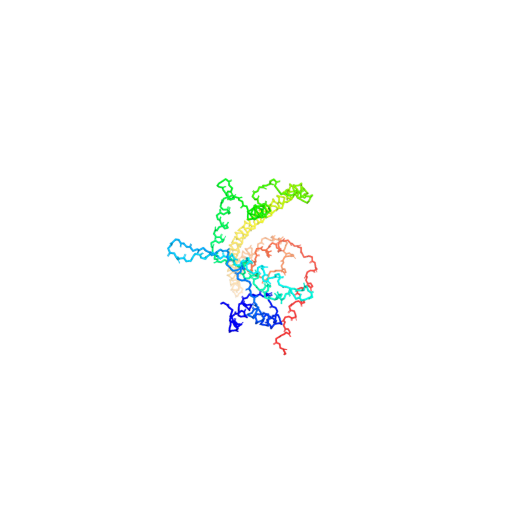-35.698 6.404 1.00 41.66 309 LEU A N 1
ATOM 2487 C CA . LEU A 1 309 ? -23.311 -36.663 7.047 1.00 41.66 309 LEU A CA 1
ATOM 2488 C C . LEU A 1 309 ? -23.777 -38.126 6.988 1.00 41.66 309 LEU A C 1
ATOM 2490 O O . LEU A 1 309 ? -23.135 -38.985 7.581 1.00 41.66 309 LEU A O 1
ATOM 2494 N N . PHE A 1 310 ? -24.820 -38.438 6.215 1.00 40.00 310 PHE A N 1
ATOM 2495 C CA . PHE A 1 310 ? -25.168 -39.819 5.864 1.00 40.00 310 PHE A CA 1
ATOM 2496 C C . PHE A 1 310 ? -25.740 -39.912 4.437 1.00 40.00 310 PHE A C 1
ATOM 2498 O O . PHE A 1 310 ? -26.953 -39.930 4.249 1.00 40.00 310 PHE A O 1
ATOM 2505 N N . SER A 1 311 ? -24.844 -39.976 3.444 1.00 37.91 311 SER A N 1
ATOM 2506 C CA . SER A 1 311 ? -24.937 -40.800 2.218 1.00 37.91 311 SER A CA 1
ATOM 2507 C C . SER A 1 311 ? -23.630 -40.709 1.437 1.00 37.91 311 SER A C 1
ATOM 2509 O O . SER A 1 311 ? -23.291 -39.569 1.041 1.00 37.91 311 SER A O 1
#

InterPro domains:
  IPR008906 HAT, C-terminal dimerisation domain [PF05699] (82-130)

Radius of gyration: 45.85 Å; chains: 1; bounding box: 114×67×118 Å

Secondary structure (DSSP, 8-state):
---GGGHHHHHHHHHHSTTSS-HHHHHHHHHHHHHHHHSPPPGGGTEEEEEE-TTS-EEEEEPPHHHHHHHHHT-B-TTSSBS-HHHHHHHHHHHHS-SSHHHHHHHHHHHHHHHTTT-TT--HHHHHHHHHHHHHHHHSSSS-GGGS---HHHHHHHHHHHHHHHHHHHHHHHHHHHHHHHHHHHHHHHHHHHHHHHHHHHHHHHHHHHHHHHHHHHHHHHHHHHHHHHHHHHT-HHHHHHHHHHHHHHHHHH---------SSSTTS--S-GGG--HHHHHHHHS----TTSTTTSHHHHTTSSSSS--

Sequence (311 aa):
MKNAQDVDQIIRVARGVPDLLIDNEIDYLRNEWLAYCIEVIDPKWIIKNKQTDSSGHEHITYHRIDFYWNNIFKITTTNGRPKYPVLTKLIKNILIISHGNADVERGFSINENIISSNRSLLSQLSINSLRTTYDTVKNSNGVYSHNIPIHKELIKAAQSSFSFFNEELSIIKAAEERIRKEKEEKENASKIYQEVLEQEEELLMTQKDLQKQQQEANLIIADGSARLQLAIKKKDSLDIERATILIGGGNNKTIFPNQTVGMNDCLLLANVPVSRLTPHEIVQRQHGVYTSDVFINMNLYNSMAEFSLFS

Foldseek 3Di:
DQDLVCLVVLLVLVVVDPPQDDPVLNVVQNVLSVVVSPDDDDCVQFWVDWDADPVRDIDTDTDDPCSSVVVQQCDADPVRHGSRVSVNSSVVVVVPPPPDCVVVVVVVVVLCVQCPPVNVDDDPVRSVVSSVVVVVCPPPPHDDPVNDDDDPVNVVCVVCVVVVVVVVVVVVVVVVVVVVVVVVVVVVLVVVVVVVVVVVVVVVVVVVVLVVLLVVLVVQLVVLVVQCVVCVVVVPPVSNVVSVVSNVVSVVSVDDPDPPPPPPPDPPPDPDDPVPDDSVRVVVVVPPDPPPPPVVPPVVVVVVVPPPPDD